Protein AF-0000000081736407 (afdb_homodimer)

pLDDT: mean 90.12, std 9.05, range [63.19, 98.62]

Nearest PDB structures (foldseek):
  2ae2-assembly1_A  TM=9.817E-01  e=1.528E-12  Datura stramonium
  4bms-assembly1_B  TM=9.335E-01  e=4.146E-09  Ralstonia sp. DSMZ 6428
  4bms-assembly2_E-2  TM=9.341E-01  e=5.373E-09  Ralstonia sp. DSMZ 6428
  4bms-assembly1_C  TM=9.350E-01  e=1.725E-08  Ralstonia sp. DSMZ 6428
  6i9v-assembly2_B  TM=8.554E-01  e=6.935E-07  Ilumatobacter coccineus YM16-304

Sequence (230 aa):
MFLSSIAGLKAFPVISSYAASKGAINQFTKNIALEWARDNMRANAVAPGPVMTTLLESYVDSCEGNETVDIAVSQAPVNRLGEPKEISALVAFLCLPAASFITGQVIAVDGGYTSMFLSSIAGLKAFPVISSYAASKGAINQFTKNIALEWARDNMRANAVAPGPVMTTLLESYVDSCEGNETVDIAVSQAPVNRLGEPKEISALVAFLCLPAASFITGQVIAVDGGYTS

Structure (mmCIF, N/CA/C/O backbone):
data_AF-0000000081736407-model_v1
#
loop_
_entity.id
_entity.type
_entity.pdbx_description
1 polymer 'Tropinone reductase 1-like isoform X4'
#
loop_
_atom_site.group_PDB
_atom_site.id
_atom_site.type_symbol
_atom_site.label_atom_id
_atom_site.label_alt_id
_atom_site.label_comp_id
_atom_site.label_asym_id
_atom_site.label_entity_id
_atom_site.label_seq_id
_atom_site.pdbx_PDB_ins_code
_atom_site.Cartn_x
_atom_site.Cartn_y
_atom_site.Cartn_z
_atom_site.occupancy
_atom_site.B_iso_or_equiv
_atom_site.auth_seq_id
_atom_site.auth_comp_id
_atom_site.auth_asym_id
_atom_site.auth_atom_id
_atom_site.pdbx_PDB_model_num
ATOM 1 N N . MET A 1 1 ? 11.586 3.463 -7.621 1 94.88 1 MET A N 1
ATOM 2 C CA . MET A 1 1 ? 10.641 2.369 -7.391 1 94.88 1 MET A CA 1
ATOM 3 C C . MET A 1 1 ? 11.375 1.034 -7.289 1 94.88 1 MET A C 1
ATOM 5 O O . MET A 1 1 ? 12.289 0.763 -8.07 1 94.88 1 MET A O 1
ATOM 9 N N . PHE A 1 2 ? 11.016 0.191 -6.367 1 96.69 2 PHE A N 1
ATOM 10 C CA . PHE A 1 2 ? 11.672 -1.093 -6.16 1 96.69 2 PHE A CA 1
ATOM 11 C C . PHE A 1 2 ? 10.68 -2.242 -6.305 1 96.69 2 PHE A C 1
ATOM 13 O O . PHE A 1 2 ? 9.5 -2.096 -5.98 1 96.69 2 PHE A O 1
ATOM 20 N N . LEU A 1 3 ? 11.195 -3.271 -6.855 1 96.62 3 LEU A N 1
ATOM 21 C CA . LEU A 1 3 ? 10.406 -4.496 -6.969 1 96.62 3 LEU A CA 1
ATOM 22 C C . LEU A 1 3 ? 10.844 -5.52 -5.93 1 96.62 3 LEU A C 1
ATOM 24 O O . LEU A 1 3 ? 11.945 -6.078 -6.023 1 96.62 3 LEU A O 1
ATOM 28 N N . SER A 1 4 ? 10.016 -5.762 -4.949 1 97.38 4 SER A N 1
ATOM 29 C CA . SER A 1 4 ? 10.219 -6.77 -3.914 1 97.38 4 SER A CA 1
ATOM 30 C C . SER A 1 4 ? 9.445 -8.047 -4.23 1 97.38 4 SER A C 1
ATOM 32 O O . SER A 1 4 ? 9.398 -8.484 -5.383 1 97.38 4 SER A O 1
ATOM 34 N N . SER A 1 5 ? 9.039 -8.75 -3.301 1 94.06 5 SER A N 1
ATOM 35 C CA . SER A 1 5 ? 8.25 -9.977 -3.338 1 94.06 5 SER A CA 1
ATOM 36 C C . SER A 1 5 ? 7.52 -10.203 -2.02 1 94.06 5 SER A C 1
ATOM 38 O O . SER A 1 5 ? 7.926 -9.68 -0.979 1 94.06 5 SER A O 1
ATOM 40 N N . ILE A 1 6 ? 6.445 -11.008 -2.094 1 94.31 6 ILE A N 1
ATOM 41 C CA . ILE A 1 6 ? 5.781 -11.391 -0.854 1 94.31 6 ILE A CA 1
ATOM 42 C C . ILE A 1 6 ? 6.723 -12.25 -0.013 1 94.31 6 ILE A C 1
ATOM 44 O O . ILE A 1 6 ? 6.52 -12.406 1.194 1 94.31 6 ILE A O 1
ATOM 48 N N . ALA A 1 7 ? 7.746 -12.82 -0.619 1 91 7 ALA A N 1
ATOM 49 C CA . ALA A 1 7 ? 8.758 -13.562 0.124 1 91 7 ALA A CA 1
ATOM 50 C C . ALA A 1 7 ? 9.477 -12.664 1.123 1 91 7 ALA A C 1
ATOM 52 O O . ALA A 1 7 ? 10.102 -13.148 2.068 1 91 7 ALA A O 1
ATOM 53 N N . GLY A 1 8 ? 9.453 -11.328 0.938 1 93.44 8 GLY A N 1
ATOM 54 C CA . GLY A 1 8 ? 10.047 -10.383 1.866 1 93.44 8 GLY A CA 1
ATOM 55 C C . GLY A 1 8 ? 9.109 -9.977 2.99 1 93.44 8 GLY A C 1
ATOM 56 O O . GLY A 1 8 ? 9.492 -9.219 3.881 1 93.44 8 GLY A O 1
ATOM 57 N N . LEU A 1 9 ? 7.871 -10.477 2.934 1 93.31 9 LEU A N 1
ATOM 58 C CA . LEU A 1 9 ? 6.852 -10.062 3.893 1 93.31 9 LEU A CA 1
ATOM 59 C C . LEU A 1 9 ? 6.5 -11.211 4.84 1 93.31 9 LEU A C 1
ATOM 61 O O . LEU A 1 9 ? 5.949 -10.977 5.918 1 93.31 9 LEU A O 1
ATOM 65 N N . LYS A 1 10 ? 6.738 -12.422 4.387 1 89.06 10 LYS A N 1
ATOM 66 C CA . LYS A 1 10 ? 6.426 -13.617 5.16 1 89.06 10 LYS A CA 1
ATOM 67 C C . LYS A 1 10 ? 7.434 -14.734 4.879 1 89.06 10 LYS A C 1
ATOM 69 O O . LYS A 1 10 ? 8.031 -14.773 3.799 1 89.06 10 LYS A O 1
ATOM 74 N N . ALA A 1 11 ? 7.586 -15.672 5.848 1 81.62 11 ALA A N 1
ATOM 75 C CA . ALA A 1 11 ? 8.516 -16.781 5.688 1 81.62 11 ALA A CA 1
ATOM 76 C C . ALA A 1 11 ? 7.938 -17.859 4.766 1 81.62 11 ALA A C 1
ATOM 78 O O . ALA A 1 11 ? 6.746 -18.156 4.836 1 81.62 11 ALA A O 1
ATOM 79 N N . PHE A 1 12 ? 8.703 -18.266 3.807 1 79.56 12 PHE A N 1
ATOM 80 C CA . PHE A 1 12 ? 8.406 -19.391 2.943 1 79.56 12 PHE A CA 1
ATOM 81 C C . PHE A 1 12 ? 9.5 -20.453 3.029 1 79.56 12 PHE A C 1
ATOM 83 O O . PHE A 1 12 ? 10.68 -20.109 3.189 1 79.56 12 PHE A O 1
ATOM 90 N N . PRO A 1 13 ? 9.117 -21.656 2.992 1 77.19 13 PRO A N 1
ATOM 91 C CA . PRO A 1 13 ? 10.148 -22.688 3.037 1 77.19 13 PRO A CA 1
ATOM 92 C C . PRO A 1 13 ? 11.031 -22.703 1.793 1 77.19 13 PRO A C 1
ATOM 94 O O . PRO A 1 13 ? 10.586 -22.312 0.71 1 77.19 13 PRO A O 1
ATOM 97 N N . VAL A 1 14 ? 12.281 -23.031 1.894 1 77 14 VAL A N 1
ATOM 98 C CA . VAL A 1 14 ? 13.219 -23.453 0.856 1 77 14 VAL A CA 1
ATOM 99 C C . VAL A 1 14 ? 13.75 -22.234 0.12 1 77 14 VAL A C 1
ATOM 101 O O . VAL A 1 14 ? 14.609 -22.344 -0.755 1 77 14 VAL A O 1
ATOM 104 N N . ILE A 1 15 ? 13.297 -21.047 0.498 1 82.19 15 ILE A N 1
ATOM 105 C CA . ILE A 1 15 ? 13.766 -19.906 -0.262 1 82.19 15 ILE A CA 1
ATOM 106 C C . ILE A 1 15 ? 14.344 -18.859 0.69 1 82.19 15 ILE A C 1
ATOM 108 O O . ILE A 1 15 ? 14.086 -17.656 0.539 1 82.19 15 ILE A O 1
ATOM 112 N N . SER A 1 16 ? 15.117 -19.203 1.609 1 85.69 16 SER A N 1
ATOM 113 C CA . SER A 1 16 ? 15.586 -18.328 2.68 1 85.69 16 SER A CA 1
ATOM 114 C C . SER A 1 16 ? 16.453 -17.203 2.135 1 85.69 16 SER A C 1
ATOM 116 O O . SER A 1 16 ? 16.312 -16.047 2.553 1 85.69 16 SER A O 1
ATOM 118 N N . SER A 1 17 ? 17.328 -17.547 1.202 1 88 17 SER A N 1
ATOM 119 C CA . SER A 1 17 ? 18.203 -16.5 0.668 1 88 17 SER A CA 1
ATOM 120 C C . SER A 1 17 ? 17.422 -15.484 -0.149 1 88 17 SER A C 1
ATOM 122 O O . SER A 1 17 ? 17.703 -14.289 -0.082 1 88 17 SER A O 1
ATOM 124 N N . TYR A 1 18 ? 16.531 -15.945 -0.947 1 88.62 18 TYR A N 1
ATOM 125 C CA . TYR A 1 18 ? 15.672 -15.07 -1.734 1 88.62 18 TYR A CA 1
ATOM 126 C C . TYR A 1 18 ? 14.805 -14.195 -0.83 1 88.62 18 TYR A C 1
ATOM 128 O O . TYR A 1 18 ? 14.742 -12.977 -1.013 1 88.62 18 TYR A O 1
ATOM 136 N N . ALA A 1 19 ? 14.234 -14.766 0.191 1 91.44 19 ALA A N 1
ATOM 137 C CA . ALA A 1 19 ? 13.391 -14.047 1.137 1 91.44 19 ALA A CA 1
ATOM 138 C C . ALA A 1 19 ? 14.188 -12.969 1.875 1 91.44 19 ALA A C 1
ATOM 140 O O . ALA A 1 19 ? 13.711 -11.852 2.053 1 91.44 19 ALA A O 1
ATOM 141 N N . ALA A 1 20 ? 15.383 -13.344 2.215 1 92.5 20 ALA A N 1
ATOM 142 C CA . ALA A 1 20 ? 16.25 -12.391 2.893 1 92.5 20 ALA A CA 1
ATOM 143 C C . ALA A 1 20 ? 16.562 -11.195 1.989 1 92.5 20 ALA A C 1
ATOM 145 O O . ALA A 1 20 ? 16.562 -10.047 2.441 1 92.5 20 ALA A O 1
ATOM 146 N N . SER A 1 21 ? 16.859 -11.5 0.739 1 94.31 21 SER A N 1
ATOM 147 C CA . SER A 1 21 ? 17.156 -10.445 -0.218 1 94.31 21 SER A CA 1
ATOM 148 C C . SER A 1 21 ? 15.977 -9.5 -0.396 1 94.31 21 SER A C 1
ATOM 150 O O . SER A 1 21 ? 16.141 -8.281 -0.411 1 94.31 21 SER A O 1
ATOM 152 N N . LYS A 1 22 ? 14.75 -10.047 -0.427 1 94.62 22 LYS A N 1
ATOM 153 C CA . LYS A 1 22 ? 13.57 -9.211 -0.615 1 94.62 22 LYS A CA 1
ATOM 154 C C . LYS A 1 22 ? 13.219 -8.461 0.664 1 94.62 22 LYS A C 1
ATOM 156 O O . LYS A 1 22 ? 12.727 -7.328 0.609 1 94.62 22 LYS A O 1
ATOM 161 N N . GLY A 1 23 ? 13.523 -9.07 1.751 1 95.5 23 GLY A N 1
ATOM 162 C CA . GLY A 1 23 ? 13.422 -8.336 2.998 1 95.5 23 GLY A CA 1
ATOM 163 C C . GLY A 1 23 ? 14.352 -7.137 3.064 1 95.5 23 GLY A C 1
ATOM 164 O O . GLY A 1 23 ? 13.961 -6.066 3.539 1 95.5 23 GLY A O 1
ATOM 165 N N . ALA A 1 24 ? 15.562 -7.359 2.588 1 96.12 24 ALA A N 1
ATOM 166 C CA . ALA A 1 24 ? 16.531 -6.27 2.533 1 96.12 24 ALA A CA 1
ATOM 167 C C . ALA A 1 24 ? 16.031 -5.137 1.645 1 96.12 24 ALA A C 1
ATOM 169 O O . ALA A 1 24 ? 16.203 -3.959 1.979 1 96.12 24 ALA A O 1
ATOM 170 N N . ILE A 1 25 ? 15.438 -5.441 0.54 1 97.12 25 ILE A N 1
ATOM 171 C CA . ILE A 1 25 ? 14.875 -4.449 -0.37 1 97.12 25 ILE A CA 1
ATOM 172 C C . ILE A 1 25 ? 13.789 -3.652 0.346 1 97.12 25 ILE A C 1
ATOM 174 O O . ILE A 1 25 ? 13.703 -2.432 0.195 1 97.12 25 ILE A O 1
ATOM 178 N N . ASN A 1 26 ? 12.898 -4.34 1.137 1 97.38 26 ASN A N 1
ATOM 179 C CA . ASN A 1 26 ? 11.836 -3.66 1.871 1 97.38 26 ASN A CA 1
ATOM 180 C C . ASN A 1 26 ? 12.398 -2.652 2.867 1 97.38 26 ASN A C 1
ATOM 182 O O . ASN A 1 26 ? 11.961 -1.502 2.91 1 97.38 26 ASN A O 1
ATOM 186 N N . GLN A 1 27 ? 13.414 -3.113 3.594 1 96.56 27 GLN A N 1
ATOM 187 C CA . GLN A 1 27 ? 14.023 -2.209 4.566 1 96.56 27 GLN A CA 1
ATOM 188 C C . GLN A 1 27 ? 14.758 -1.067 3.869 1 96.56 27 GLN A C 1
ATOM 190 O O . GLN A 1 27 ? 14.703 0.079 4.32 1 96.56 27 GLN A O 1
ATOM 195 N N . PHE A 1 28 ? 15.477 -1.362 2.811 1 96.81 28 PHE A N 1
ATOM 196 C CA . PHE A 1 28 ? 16.172 -0.355 2.021 1 96.81 28 PHE A CA 1
ATOM 197 C C . PHE A 1 28 ? 15.203 0.701 1.508 1 96.81 28 PHE A C 1
ATOM 199 O O . PHE A 1 28 ? 15.484 1.898 1.579 1 96.81 28 PHE A O 1
ATOM 206 N N . THR A 1 29 ? 14.031 0.279 1.021 1 96.94 29 THR A N 1
ATOM 207 C CA . THR A 1 29 ? 12.984 1.171 0.521 1 96.94 29 THR A CA 1
ATOM 208 C C . THR A 1 29 ? 12.578 2.178 1.593 1 96.94 29 THR A C 1
ATOM 210 O O . THR A 1 29 ? 12.531 3.383 1.333 1 96.94 29 THR A O 1
ATOM 213 N N . LYS A 1 30 ? 12.328 1.686 2.816 1 95.81 30 LYS A N 1
ATOM 214 C CA . LYS A 1 30 ? 11.93 2.555 3.918 1 95.81 30 LYS A CA 1
ATOM 215 C C . LYS A 1 30 ? 13.031 3.551 4.262 1 95.81 30 LYS A C 1
ATOM 217 O O . LYS A 1 30 ? 12.758 4.738 4.469 1 95.81 30 LYS A O 1
ATOM 222 N N . ASN A 1 31 ? 14.32 3.111 4.227 1 96 31 ASN A N 1
ATOM 223 C CA . ASN A 1 31 ? 15.453 3.963 4.574 1 96 31 ASN A CA 1
ATOM 224 C C . ASN A 1 31 ? 15.688 5.039 3.518 1 96 31 ASN A C 1
ATOM 226 O O . ASN A 1 31 ? 15.883 6.207 3.852 1 96 31 ASN A O 1
ATOM 230 N N . ILE A 1 32 ? 15.648 4.609 2.297 1 95 32 ILE A N 1
ATOM 231 C CA . ILE A 1 32 ? 15.992 5.551 1.237 1 95 32 ILE A CA 1
ATOM 232 C C . ILE A 1 32 ? 14.875 6.59 1.099 1 95 32 ILE A C 1
ATOM 234 O O . ILE A 1 32 ? 15.141 7.75 0.774 1 95 32 ILE A O 1
ATOM 238 N N . ALA A 1 33 ? 13.617 6.191 1.331 1 94.5 33 ALA A N 1
ATOM 239 C CA . ALA A 1 33 ? 12.523 7.156 1.348 1 94.5 33 ALA A CA 1
ATOM 240 C C . ALA A 1 33 ? 12.805 8.289 2.326 1 94.5 33 ALA A C 1
ATOM 242 O O . ALA A 1 33 ? 12.508 9.453 2.041 1 94.5 33 ALA A O 1
ATOM 243 N N . LEU A 1 34 ? 13.367 7.961 3.436 1 92.19 34 LEU A N 1
ATOM 244 C CA . LEU A 1 34 ? 13.719 8.953 4.445 1 92.19 34 LEU A CA 1
ATOM 245 C C . LEU A 1 34 ? 14.906 9.797 3.988 1 92.19 34 LEU A C 1
ATOM 247 O O . LEU A 1 34 ? 14.875 11.023 4.102 1 92.19 34 LEU A O 1
ATOM 251 N N . GLU A 1 35 ? 15.859 9.18 3.41 1 90.94 35 GLU A N 1
ATOM 252 C CA . GLU A 1 35 ? 17.094 9.844 3.01 1 90.94 35 GLU A CA 1
ATOM 253 C C . GLU A 1 35 ? 16.859 10.789 1.833 1 90.94 35 GLU A C 1
ATOM 255 O O . GLU A 1 35 ? 17.469 11.852 1.744 1 90.94 35 GLU A O 1
ATOM 260 N N . TRP A 1 36 ? 15.977 10.461 1.006 1 89.88 36 TRP A N 1
ATOM 261 C CA . TRP A 1 36 ? 15.773 11.203 -0.234 1 89.88 36 TRP A CA 1
ATOM 262 C C . TRP A 1 36 ? 14.68 12.25 -0.067 1 89.88 36 TRP A C 1
ATOM 264 O O . TRP A 1 36 ? 14.391 13.016 -0.995 1 89.88 36 TRP A O 1
ATOM 274 N N . ALA A 1 37 ? 14.047 12.266 1.003 1 83.38 37 ALA A N 1
ATOM 275 C CA . ALA A 1 37 ? 12.93 13.172 1.24 1 83.38 37 ALA A CA 1
ATOM 276 C C . ALA A 1 37 ? 13.336 14.625 1.004 1 83.38 37 ALA A C 1
ATOM 278 O O . ALA A 1 37 ? 12.562 15.414 0.459 1 83.38 37 ALA A O 1
ATOM 279 N N . ARG A 1 38 ? 14.523 15.086 1.386 1 82.44 38 ARG A N 1
ATOM 280 C CA . ARG A 1 38 ? 15.008 16.453 1.242 1 82.44 38 ARG A CA 1
ATOM 281 C C . ARG A 1 38 ? 15.109 16.859 -0.228 1 82.44 38 ARG A C 1
ATOM 283 O O . ARG A 1 38 ? 15.031 18.031 -0.565 1 82.44 38 ARG A O 1
ATOM 290 N N . ASP A 1 39 ? 15.242 15.805 -1.102 1 88.62 39 ASP A N 1
ATOM 291 C CA . ASP A 1 39 ? 15.344 16.047 -2.535 1 88.62 39 ASP A CA 1
ATOM 292 C C . ASP A 1 39 ? 13.992 15.906 -3.221 1 88.62 39 ASP A C 1
ATOM 294 O O . ASP A 1 39 ? 13.906 15.867 -4.449 1 88.62 39 ASP A O 1
ATOM 298 N N . ASN A 1 40 ? 12.953 15.656 -2.477 1 87.62 40 ASN A N 1
ATOM 299 C CA . ASN A 1 40 ? 11.586 15.5 -2.969 1 87.62 40 ASN A CA 1
ATOM 300 C C . ASN A 1 40 ? 11.445 14.266 -3.852 1 87.62 40 ASN A C 1
ATOM 302 O O . ASN A 1 40 ? 10.766 14.297 -4.875 1 87.62 40 ASN A O 1
ATOM 306 N N . MET A 1 41 ? 12.273 13.297 -3.529 1 91.75 41 MET A N 1
ATOM 307 C CA . MET A 1 41 ? 12.172 12.008 -4.219 1 91.75 41 MET A CA 1
ATOM 308 C C . MET A 1 41 ? 11.461 10.977 -3.354 1 91.75 41 MET A C 1
ATOM 310 O O . MET A 1 41 ? 11.641 10.953 -2.135 1 91.75 41 MET A O 1
ATOM 314 N N . ARG A 1 42 ? 10.703 10.234 -3.971 1 94.06 42 ARG A N 1
ATOM 315 C CA . ARG A 1 42 ? 9.945 9.195 -3.283 1 94.06 42 ARG A CA 1
ATOM 316 C C . ARG A 1 42 ? 10.531 7.816 -3.561 1 94.06 42 ARG A C 1
ATOM 318 O O . ARG A 1 42 ? 11.188 7.609 -4.586 1 94.06 42 ARG A O 1
ATOM 325 N N . ALA A 1 43 ? 10.406 6.887 -2.604 1 96.88 43 ALA A N 1
ATOM 326 C CA . ALA A 1 43 ? 10.789 5.484 -2.77 1 96.88 43 ALA A CA 1
ATOM 327 C C . ALA A 1 43 ? 9.711 4.555 -2.229 1 96.88 43 ALA A C 1
ATOM 329 O O . ALA A 1 43 ? 9.297 4.676 -1.072 1 96.88 43 ALA A O 1
ATOM 330 N N . ASN A 1 44 ? 9.203 3.668 -3.041 1 98.25 44 ASN A N 1
ATOM 331 C CA . ASN A 1 44 ? 8.242 2.629 -2.676 1 98.25 44 ASN A CA 1
ATOM 332 C C . ASN A 1 44 ? 8.625 1.28 -3.283 1 98.25 44 ASN A C 1
ATOM 334 O O . ASN A 1 44 ? 9.383 1.223 -4.254 1 98.25 44 ASN A O 1
ATOM 338 N N . ALA A 1 45 ? 8.117 0.276 -2.635 1 98.56 45 ALA A N 1
ATOM 339 C CA . ALA A 1 45 ? 8.32 -1.065 -3.178 1 98.56 45 ALA A CA 1
ATOM 340 C C . ALA A 1 45 ? 6.984 -1.752 -3.449 1 98.56 45 ALA A C 1
ATOM 342 O O . ALA A 1 45 ? 6.035 -1.605 -2.676 1 98.56 45 ALA A O 1
ATOM 343 N N . VAL A 1 46 ? 6.906 -2.447 -4.566 1 98.62 46 VAL A N 1
ATOM 344 C CA . VAL A 1 46 ? 5.809 -3.352 -4.887 1 98.62 46 VAL A CA 1
ATOM 345 C C . VAL A 1 46 ? 6.23 -4.797 -4.633 1 98.62 46 VAL A C 1
ATOM 347 O O . VAL A 1 46 ? 7.32 -5.211 -5.039 1 98.62 46 VAL A O 1
ATOM 350 N N . ALA A 1 47 ? 5.41 -5.523 -3.871 1 98.12 47 ALA A N 1
ATOM 351 C CA . ALA A 1 47 ? 5.703 -6.91 -3.521 1 98.12 47 ALA A CA 1
ATOM 352 C C . ALA A 1 47 ? 4.707 -7.863 -4.18 1 98.12 47 ALA A C 1
ATOM 354 O O . ALA A 1 47 ? 3.654 -8.156 -3.609 1 98.12 47 ALA A O 1
ATOM 355 N N . PRO A 1 48 ? 5.086 -8.461 -5.355 1 96.69 48 PRO A N 1
ATOM 356 C CA . PRO A 1 48 ? 4.168 -9.367 -6.059 1 96.69 48 PRO A CA 1
ATOM 357 C C . PRO A 1 48 ? 4.059 -10.734 -5.391 1 96.69 48 PRO A C 1
ATOM 359 O O . PRO A 1 48 ? 5.023 -11.211 -4.789 1 96.69 48 PRO A O 1
ATOM 362 N N . GLY A 1 49 ? 2.854 -11.281 -5.449 1 94.44 49 GLY A N 1
ATOM 363 C CA . GLY A 1 49 ? 2.668 -12.703 -5.215 1 94.44 49 GLY A CA 1
ATOM 364 C C . GLY A 1 49 ? 2.934 -13.547 -6.445 1 94.44 49 GLY A C 1
ATOM 365 O O . GLY A 1 49 ? 3.828 -13.242 -7.238 1 94.44 49 GLY A O 1
ATOM 366 N N . PRO A 1 50 ? 2.26 -14.688 -6.52 1 91.06 50 PRO A N 1
ATOM 367 C CA . PRO A 1 50 ? 2.445 -15.516 -7.711 1 91.06 50 PRO A CA 1
ATOM 368 C C . PRO A 1 50 ? 1.838 -14.891 -8.969 1 91.06 50 PRO A C 1
ATOM 370 O O . PRO A 1 50 ? 0.623 -14.688 -9.031 1 91.06 50 PRO A O 1
ATOM 373 N N . VAL A 1 51 ? 2.654 -14.57 -9.906 1 92.38 51 VAL A N 1
ATOM 374 C CA . VAL A 1 51 ? 2.246 -13.914 -11.148 1 92.38 51 VAL A CA 1
ATOM 375 C C . VAL A 1 51 ? 2.65 -14.773 -12.344 1 92.38 51 VAL A C 1
ATOM 377 O O . VAL A 1 51 ? 3.736 -15.359 -12.359 1 92.38 51 VAL A O 1
ATOM 380 N N . MET A 1 52 ? 1.735 -14.844 -13.289 1 87.56 52 MET A N 1
ATOM 381 C CA . MET A 1 52 ? 2.01 -15.594 -14.508 1 87.56 52 MET A CA 1
ATOM 382 C C . MET A 1 52 ? 3.125 -14.945 -15.312 1 87.56 52 MET A C 1
ATOM 384 O O . MET A 1 52 ? 2.943 -13.859 -15.867 1 87.56 52 MET A O 1
ATOM 388 N N . THR A 1 53 ? 4.266 -15.383 -15.188 1 82.38 53 THR A N 1
ATOM 389 C CA . THR A 1 53 ? 5.41 -14.953 -15.977 1 82.38 53 THR A CA 1
ATOM 390 C C . THR A 1 53 ? 6.047 -16.141 -16.703 1 82.38 53 THR A C 1
ATOM 392 O O . THR A 1 53 ? 5.715 -17.297 -16.422 1 82.38 53 THR A O 1
ATOM 395 N N . THR A 1 54 ? 6.812 -15.82 -17.688 1 74.88 54 THR A N 1
ATOM 396 C CA . THR A 1 54 ? 7.555 -16.859 -18.391 1 74.88 54 THR A CA 1
ATOM 397 C C . THR A 1 54 ? 8.383 -17.688 -17.422 1 74.88 54 THR A C 1
ATOM 399 O O . THR A 1 54 ? 8.5 -18.906 -17.578 1 74.88 54 THR A O 1
ATOM 402 N N . LEU A 1 55 ? 8.922 -16.984 -16.391 1 69.19 55 LEU A N 1
ATOM 403 C CA . LEU A 1 55 ? 9.711 -17.688 -15.383 1 69.19 55 LEU A CA 1
ATOM 404 C C . LEU A 1 55 ? 8.859 -18.688 -14.617 1 69.19 55 LEU A C 1
ATOM 406 O O . LEU A 1 55 ? 9.289 -19.828 -14.391 1 69.19 55 LEU A O 1
ATOM 410 N N . LEU A 1 56 ? 7.676 -18.25 -14.195 1 74.38 56 LEU A N 1
ATOM 411 C CA . LEU A 1 56 ? 6.797 -19.141 -13.453 1 74.38 56 LEU A CA 1
ATOM 412 C C . LEU A 1 56 ? 6.328 -20.297 -14.344 1 74.38 56 LEU A C 1
ATOM 414 O O . LEU A 1 56 ? 6.195 -21.438 -13.875 1 74.38 56 LEU A O 1
ATOM 418 N N . GLU A 1 57 ? 6.137 -19.953 -15.633 1 73.75 57 GLU A N 1
ATOM 419 C CA . GLU A 1 57 ? 5.75 -20.984 -16.578 1 73.75 57 GLU A CA 1
ATOM 420 C C . GLU A 1 57 ? 6.805 -22.094 -16.656 1 73.75 57 GLU A C 1
ATOM 422 O O . GLU A 1 57 ? 6.473 -23.281 -16.672 1 73.75 57 GLU A O 1
ATOM 427 N N . SER A 1 58 ? 8.008 -21.688 -16.672 1 71.62 58 SER A N 1
ATOM 428 C CA . SER A 1 58 ? 9.102 -22.656 -16.75 1 71.62 58 SER A CA 1
ATOM 429 C C . SER A 1 58 ? 9.219 -23.469 -15.469 1 71.62 58 SER A C 1
ATOM 431 O O . SER A 1 58 ? 9.508 -24.656 -15.508 1 71.62 58 SER A O 1
ATOM 433 N N . TYR A 1 59 ? 9 -22.75 -14.367 1 70.25 59 TYR A N 1
ATOM 434 C CA . TYR A 1 59 ? 9.039 -23.422 -13.07 1 70.25 59 TYR A CA 1
ATOM 435 C C . TYR A 1 59 ? 7.891 -24.406 -12.922 1 70.25 59 TYR A C 1
ATOM 437 O O . TYR A 1 59 ? 8.078 -25.516 -12.43 1 70.25 59 TYR A O 1
ATOM 445 N N . VAL A 1 60 ? 6.734 -24.047 -13.414 1 70 60 VAL A N 1
ATOM 446 C CA . VAL A 1 60 ? 5.523 -24.859 -13.312 1 70 60 VAL A CA 1
ATOM 447 C C . VAL A 1 60 ? 5.676 -26.125 -14.156 1 70 60 VAL A C 1
ATOM 449 O O . VAL A 1 60 ? 5.125 -27.172 -13.805 1 70 60 VAL A O 1
ATOM 452 N N . ASP A 1 61 ? 6.43 -26.031 -15.188 1 72.75 61 ASP A N 1
ATOM 453 C CA . ASP A 1 61 ? 6.602 -27.172 -16.078 1 72.75 61 ASP A CA 1
ATOM 454 C C . ASP A 1 61 ? 7.359 -28.297 -15.375 1 72.75 61 ASP A C 1
ATOM 456 O O . ASP A 1 61 ? 7.316 -29.453 -15.82 1 72.75 61 ASP A O 1
ATOM 460 N N . SER A 1 62 ? 7.977 -27.906 -14.273 1 68.56 62 SER A N 1
ATOM 461 C CA . SER A 1 62 ? 8.562 -28.984 -13.477 1 68.56 62 SER A CA 1
ATOM 462 C C . SER A 1 62 ? 7.562 -29.531 -12.461 1 68.56 62 SER A C 1
ATOM 464 O O . SER A 1 62 ? 6.719 -28.781 -11.953 1 68.56 62 SER A O 1
ATOM 466 N N . CYS A 1 63 ? 7.363 -30.859 -12.234 1 63.59 63 CYS A N 1
ATOM 467 C CA . CYS A 1 63 ? 6.387 -31.516 -11.375 1 63.59 63 CYS A CA 1
ATOM 468 C C . CYS A 1 63 ? 6.289 -30.812 -10.031 1 63.59 63 CYS A C 1
ATOM 470 O O . CYS A 1 63 ? 5.188 -30.531 -9.547 1 63.59 63 CYS A O 1
ATOM 472 N N . GLU A 1 64 ? 7.379 -30.5 -9.344 1 69.5 64 GLU A N 1
ATOM 473 C CA . GLU A 1 64 ? 7.406 -29.891 -8.023 1 69.5 64 GLU A CA 1
ATOM 474 C C . GLU A 1 64 ? 6.973 -28.422 -8.086 1 69.5 64 GLU A C 1
ATOM 476 O O . GLU A 1 64 ? 6.387 -27.906 -7.133 1 69.5 64 GLU A O 1
ATOM 481 N N . GLY A 1 65 ? 7.188 -27.891 -9.25 1 66.25 65 GLY A N 1
ATOM 482 C CA . GLY A 1 65 ? 6.855 -26.484 -9.453 1 66.25 65 GLY A CA 1
ATOM 483 C C . GLY A 1 65 ? 5.359 -26.234 -9.539 1 66.25 65 GLY A C 1
ATOM 484 O O . GLY A 1 65 ? 4.848 -25.281 -8.945 1 66.25 65 GLY A O 1
ATOM 485 N N . ASN A 1 66 ? 4.676 -27.156 -10.211 1 72.62 66 ASN A N 1
ATOM 486 C CA . ASN A 1 66 ? 3.234 -27.016 -10.406 1 72.62 66 ASN A CA 1
ATOM 487 C C . ASN A 1 66 ? 2.477 -27.109 -9.086 1 72.62 66 ASN A C 1
ATOM 489 O O . ASN A 1 66 ? 1.583 -26.312 -8.82 1 72.62 66 ASN A O 1
ATOM 493 N N . GLU A 1 67 ? 2.973 -28.031 -8.281 1 77.5 67 GLU A N 1
ATOM 494 C CA . GLU A 1 67 ? 2.289 -28.234 -7.008 1 77.5 67 GLU A CA 1
ATOM 495 C C . GLU A 1 67 ? 2.455 -27.031 -6.09 1 77.5 67 GLU A C 1
ATOM 497 O O . GLU A 1 67 ? 1.507 -26.609 -5.418 1 77.5 67 GLU A O 1
ATOM 502 N N . THR A 1 68 ? 3.664 -26.5 -6.062 1 75.69 68 THR A N 1
ATOM 503 C CA . THR A 1 68 ? 3.969 -25.359 -5.207 1 75.69 68 THR A CA 1
ATOM 504 C C . THR A 1 68 ? 3.154 -24.141 -5.629 1 75.69 68 THR A C 1
ATOM 506 O O . THR A 1 68 ? 2.625 -23.406 -4.777 1 75.69 68 THR A O 1
ATOM 509 N N . VAL A 1 69 ? 3.031 -24.031 -6.922 1 79.12 69 VAL A N 1
ATOM 510 C CA . VAL A 1 69 ? 2.285 -22.891 -7.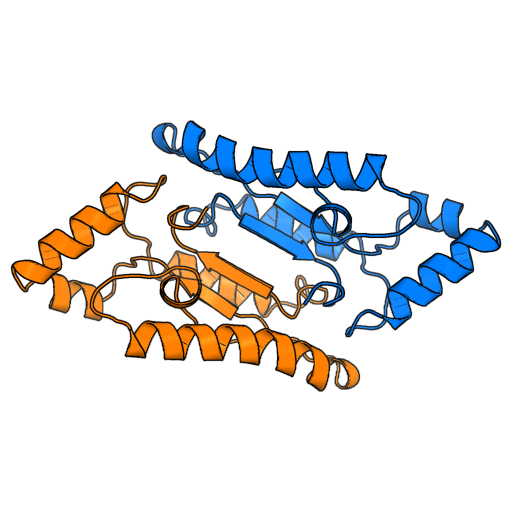449 1 79.12 69 VAL A CA 1
ATOM 511 C C . VAL A 1 69 ? 0.797 -23.062 -7.16 1 79.12 69 VAL A C 1
ATOM 513 O O . VAL A 1 69 ? 0.119 -22.109 -6.762 1 79.12 69 VAL A O 1
ATOM 516 N N . ASP A 1 70 ? 0.314 -24.25 -7.336 1 83.5 70 ASP A N 1
ATOM 517 C CA . ASP A 1 70 ? -1.092 -24.547 -7.074 1 83.5 70 ASP A CA 1
ATOM 518 C C . ASP A 1 70 ? -1.442 -24.297 -5.609 1 83.5 70 ASP A C 1
ATOM 520 O O . ASP A 1 70 ? -2.51 -23.766 -5.305 1 83.5 70 ASP A O 1
ATOM 524 N N . ILE A 1 71 ? -0.518 -24.641 -4.777 1 82.31 71 ILE A N 1
ATOM 525 C CA . ILE A 1 71 ? -0.74 -24.453 -3.348 1 82.31 71 ILE A CA 1
ATOM 526 C C . ILE A 1 71 ? -0.767 -22.953 -3.025 1 82.31 71 ILE A C 1
ATOM 528 O O . ILE A 1 71 ? -1.646 -22.484 -2.301 1 82.31 71 ILE A O 1
ATOM 532 N N . ALA A 1 72 ? 0.165 -22.25 -3.609 1 81.88 72 ALA A N 1
ATOM 533 C CA . ALA A 1 72 ? 0.221 -20.812 -3.365 1 81.88 72 ALA A CA 1
ATOM 534 C C . ALA A 1 72 ? -1.049 -20.125 -3.855 1 81.88 72 ALA A C 1
ATOM 536 O O . ALA A 1 72 ? -1.592 -19.25 -3.174 1 81.88 72 ALA A O 1
ATOM 537 N N . VAL A 1 73 ? -1.486 -20.547 -5.008 1 87.5 73 VAL A N 1
ATOM 538 C CA . VAL A 1 73 ? -2.684 -19.969 -5.605 1 87.5 73 VAL A CA 1
ATOM 539 C C . VAL A 1 73 ? -3.896 -20.266 -4.727 1 87.5 73 VAL A C 1
ATOM 541 O O . VAL A 1 73 ? -4.707 -19.375 -4.453 1 87.5 73 VAL A O 1
ATOM 544 N N . SER A 1 74 ? -3.934 -21.438 -4.238 1 88.12 74 SER A N 1
ATOM 545 C CA . SER A 1 74 ? -5.098 -21.859 -3.461 1 88.12 74 SER A CA 1
ATOM 546 C C . SER A 1 74 ? -5.141 -21.172 -2.107 1 88.12 74 SER A C 1
ATOM 548 O O . SER A 1 74 ? -6.203 -21.062 -1.488 1 88.12 74 SER A O 1
ATOM 550 N N . GLN A 1 75 ? -4.02 -20.656 -1.689 1 87.81 75 GLN A N 1
ATOM 551 C CA . GLN A 1 75 ? -3.936 -20.016 -0.385 1 87.81 75 GLN A CA 1
ATOM 552 C C . GLN A 1 75 ? -4.266 -18.531 -0.488 1 87.81 75 GLN A C 1
ATOM 554 O O . GLN A 1 75 ? -4.512 -17.875 0.526 1 87.81 75 GLN A O 1
ATOM 559 N N . ALA A 1 76 ? -4.281 -18.047 -1.663 1 91.19 76 ALA A N 1
ATOM 560 C CA . ALA A 1 76 ? -4.613 -16.641 -1.842 1 91.19 76 ALA A CA 1
ATOM 561 C C . ALA A 1 76 ? -6.121 -16.438 -1.978 1 91.19 76 ALA A C 1
ATOM 563 O O . ALA A 1 76 ? -6.77 -17.125 -2.779 1 91.19 76 ALA A O 1
ATOM 564 N N . PRO A 1 77 ? -6.68 -15.484 -1.277 1 91.88 77 PRO A N 1
ATOM 565 C CA . PRO A 1 77 ? -8.117 -15.211 -1.329 1 91.88 77 PRO A CA 1
ATOM 566 C C . PRO A 1 77 ? -8.641 -15.07 -2.758 1 91.88 77 PRO A C 1
ATOM 568 O O . PRO A 1 77 ? -9.719 -15.586 -3.074 1 91.88 77 PRO A O 1
ATOM 571 N N . VAL A 1 78 ? -7.914 -14.469 -3.67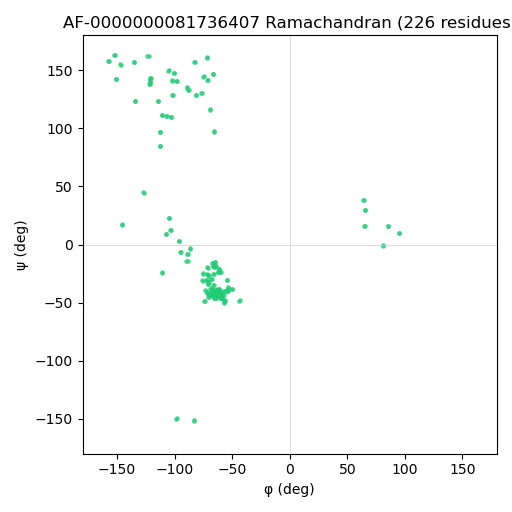8 1 93.25 78 VAL A N 1
ATOM 572 C CA . VAL A 1 78 ? -8.391 -14.234 -5.035 1 93.25 78 VAL A CA 1
ATOM 573 C C . VAL A 1 78 ? -8.359 -15.539 -5.832 1 93.25 78 VAL A C 1
ATOM 575 O O . VAL A 1 78 ? -9.055 -15.672 -6.84 1 93.25 78 VAL A O 1
ATOM 578 N N . ASN A 1 79 ? -7.496 -16.516 -5.473 1 93.25 79 ASN A N 1
ATOM 579 C CA . ASN A 1 79 ? -7.48 -17.891 -5.957 1 93.25 79 ASN A CA 1
ATOM 580 C C . ASN A 1 79 ? -7.168 -17.953 -7.449 1 93.25 79 ASN A C 1
ATOM 582 O O . ASN A 1 79 ? -7.84 -18.672 -8.195 1 93.25 79 ASN A O 1
ATOM 586 N N . ARG A 1 80 ? -6.301 -17.125 -7.879 1 91.94 80 ARG A N 1
ATOM 587 C CA . ARG A 1 80 ? -5.754 -17.141 -9.234 1 91.94 80 ARG A CA 1
ATOM 588 C C . ARG A 1 80 ? -4.344 -16.562 -9.266 1 91.94 80 ARG A C 1
ATOM 590 O O . ARG A 1 80 ? -3.918 -15.906 -8.312 1 91.94 80 ARG A O 1
ATOM 597 N N . LEU A 1 81 ? -3.674 -16.891 -10.398 1 93 81 LEU A N 1
ATOM 598 C CA . LEU A 1 81 ? -2.424 -16.188 -10.664 1 93 81 LEU A CA 1
ATOM 599 C C . LEU A 1 81 ? -2.689 -14.742 -11.055 1 93 81 LEU A C 1
ATOM 601 O O . LEU A 1 81 ? -3.703 -14.438 -11.688 1 93 81 LEU A O 1
ATOM 605 N N . GLY A 1 82 ? -1.797 -13.852 -10.555 1 94.75 82 GLY A N 1
ATOM 606 C CA . GLY A 1 82 ? -1.849 -12.484 -11.055 1 94.75 82 GLY A CA 1
ATOM 607 C C . GLY A 1 82 ? -1.347 -12.352 -12.477 1 94.75 82 GLY A C 1
ATOM 608 O O . GLY A 1 82 ? -0.706 -13.258 -13.008 1 94.75 82 GLY A O 1
ATOM 609 N N . GLU A 1 83 ? -1.713 -11.258 -13.117 1 95.44 83 GLU A N 1
ATOM 610 C CA . GLU A 1 83 ? -1.19 -10.898 -14.43 1 95.44 83 GLU A CA 1
ATOM 611 C C . GLU A 1 83 ? -0.104 -9.836 -14.32 1 95.44 83 GLU A C 1
ATOM 613 O O . GLU A 1 83 ? -0.179 -8.953 -13.461 1 95.44 83 GLU A O 1
ATOM 618 N N . PRO A 1 84 ? 0.895 -9.852 -15.219 1 95.94 84 PRO A N 1
ATOM 619 C CA . PRO A 1 84 ? 1.949 -8.836 -15.18 1 95.94 84 PRO A CA 1
ATOM 620 C C . PRO A 1 84 ? 1.398 -7.414 -15.211 1 95.94 84 PRO A C 1
ATOM 622 O O . PRO A 1 84 ? 1.938 -6.523 -14.547 1 95.94 84 PRO A O 1
ATOM 625 N N . LYS A 1 85 ? 0.314 -7.176 -15.82 1 96.94 85 LYS A N 1
ATOM 626 C CA . LYS A 1 85 ? -0.268 -5.844 -15.938 1 96.94 85 LYS A CA 1
ATOM 627 C C . LYS A 1 85 ? -0.818 -5.359 -14.602 1 96.94 85 LYS A C 1
ATOM 629 O O . LYS A 1 85 ? -0.921 -4.156 -14.359 1 96.94 85 LYS A O 1
ATOM 634 N N . GLU A 1 86 ? -1.182 -6.258 -13.766 1 97.31 86 GLU A N 1
ATOM 635 C CA . GLU A 1 86 ? -1.679 -5.879 -12.445 1 97.31 86 GLU A CA 1
ATOM 636 C C . GLU A 1 86 ? -0.547 -5.375 -11.555 1 97.31 86 GLU A C 1
ATOM 638 O O . GLU A 1 86 ? -0.766 -4.531 -10.68 1 97.31 86 GLU A O 1
ATOM 643 N N . ILE A 1 87 ? 0.629 -5.91 -11.789 1 97.69 87 ILE A N 1
ATOM 644 C CA . ILE A 1 87 ? 1.81 -5.414 -11.094 1 97.69 87 ILE A CA 1
ATOM 645 C C . ILE A 1 87 ? 2.211 -4.055 -11.656 1 97.69 87 ILE A C 1
ATOM 647 O O . ILE A 1 87 ? 2.377 -3.086 -10.914 1 97.69 87 ILE A O 1
ATOM 651 N N . SER A 1 88 ? 2.271 -4.027 -13.023 1 97.81 88 SER A N 1
ATOM 652 C CA . SER A 1 88 ? 2.764 -2.82 -13.672 1 97.81 88 SER A CA 1
ATOM 653 C C . SER A 1 88 ? 1.814 -1.647 -13.453 1 97.81 88 SER A C 1
ATOM 655 O O . SER A 1 88 ? 2.244 -0.492 -13.414 1 97.81 88 SER A O 1
ATOM 657 N N . ALA A 1 89 ? 0.568 -1.887 -13.227 1 98.5 89 ALA A N 1
ATOM 658 C CA . ALA A 1 89 ? -0.407 -0.824 -12.992 1 98.5 89 ALA A CA 1
ATOM 659 C C . ALA A 1 89 ? -0.11 -0.078 -11.695 1 98.5 89 ALA A C 1
ATOM 661 O O . ALA A 1 89 ? -0.151 1.154 -11.656 1 98.5 89 ALA A O 1
ATOM 662 N N . LEU A 1 90 ? 0.167 -0.795 -10.633 1 98.56 90 LEU A N 1
ATOM 663 C CA . LEU A 1 90 ? 0.509 -0.122 -9.383 1 98.56 90 LEU A CA 1
ATOM 664 C C . LEU A 1 90 ? 1.832 0.626 -9.516 1 98.56 90 LEU A C 1
ATOM 666 O O . LEU A 1 90 ? 1.965 1.75 -9.023 1 98.56 90 LEU A O 1
ATOM 670 N N . VAL A 1 91 ? 2.803 0.005 -10.188 1 98.44 91 VAL A N 1
ATOM 671 C CA . VAL A 1 91 ? 4.086 0.664 -10.406 1 98.44 91 VAL A CA 1
ATOM 672 C C . VAL A 1 91 ? 3.867 1.991 -11.133 1 98.44 91 VAL A C 1
ATOM 674 O O . VAL A 1 91 ? 4.387 3.027 -10.711 1 98.44 91 VAL A O 1
ATOM 677 N N . ALA A 1 92 ? 3.123 1.964 -12.203 1 98.38 92 ALA A N 1
ATOM 678 C CA . ALA A 1 92 ? 2.844 3.166 -12.984 1 98.38 92 ALA A CA 1
ATOM 679 C C . ALA A 1 92 ? 2.156 4.227 -12.133 1 98.38 92 ALA A C 1
ATOM 681 O O . ALA A 1 92 ? 2.531 5.402 -12.164 1 98.38 92 ALA A O 1
ATOM 682 N N . PHE A 1 93 ? 1.193 3.842 -11.383 1 98.44 93 PHE A N 1
ATOM 683 C CA . PHE A 1 93 ? 0.472 4.777 -10.523 1 98.44 93 PHE A CA 1
ATOM 684 C C . PHE A 1 93 ? 1.422 5.461 -9.555 1 98.44 93 PHE A C 1
ATOM 686 O O . PHE A 1 93 ? 1.382 6.684 -9.391 1 98.44 93 PHE A O 1
ATOM 693 N N . LEU A 1 94 ? 2.283 4.656 -8.914 1 97.88 94 LEU A N 1
ATOM 694 C CA . LEU A 1 94 ? 3.182 5.172 -7.887 1 97.88 94 LEU A CA 1
ATOM 695 C C . LEU A 1 94 ? 4.203 6.129 -8.492 1 97.88 94 LEU A C 1
ATOM 697 O O . LEU A 1 94 ? 4.816 6.922 -7.773 1 97.88 94 LEU A O 1
ATOM 701 N N . CYS A 1 95 ? 4.395 6.078 -9.812 1 96.75 95 CYS A N 1
ATOM 702 C CA . CYS A 1 95 ? 5.348 6.953 -10.484 1 96.75 95 CYS A CA 1
ATOM 703 C C . CYS A 1 95 ? 4.688 8.258 -10.906 1 96.75 95 CYS A C 1
ATOM 705 O O . CYS A 1 95 ? 5.367 9.195 -11.328 1 96.75 95 CYS A O 1
ATOM 707 N N . LEU A 1 96 ? 3.396 8.43 -10.797 1 96.44 96 LEU A N 1
ATOM 708 C CA . LEU A 1 96 ? 2.658 9.625 -11.188 1 96.44 96 LEU A CA 1
ATOM 709 C C . LEU A 1 96 ? 2.715 10.68 -10.086 1 96.44 96 LEU A C 1
ATOM 711 O O . LEU A 1 96 ? 2.836 10.344 -8.906 1 96.44 96 LEU A O 1
ATOM 715 N N . PRO A 1 97 ? 2.506 11.969 -10.445 1 96.06 97 PRO A N 1
ATOM 716 C CA . PRO A 1 97 ? 2.412 13.031 -9.445 1 96.06 97 PRO A CA 1
ATOM 717 C C . PRO A 1 97 ? 1.258 12.82 -8.469 1 96.06 97 PRO A C 1
ATOM 719 O O . PRO A 1 97 ? 1.326 13.266 -7.32 1 96.06 97 PRO A O 1
ATOM 722 N N . ALA A 1 98 ? 0.282 12.062 -8.93 1 96 98 ALA A N 1
ATOM 723 C CA . ALA A 1 98 ? -0.892 11.797 -8.102 1 96 98 ALA A CA 1
ATOM 724 C C . ALA A 1 98 ? -0.513 11.016 -6.848 1 96 98 ALA A C 1
ATOM 726 O O . ALA A 1 98 ? -1.241 11.039 -5.852 1 96 98 ALA A O 1
ATOM 727 N N . ALA A 1 99 ? 0.647 10.359 -6.816 1 97.44 99 ALA A N 1
ATOM 728 C CA . ALA A 1 99 ? 1.105 9.555 -5.688 1 97.44 99 ALA A CA 1
ATOM 729 C C . ALA A 1 99 ? 2.201 10.273 -4.906 1 97.44 99 ALA A C 1
ATOM 731 O O . ALA A 1 99 ? 3.006 9.633 -4.223 1 97.44 99 ALA A O 1
ATOM 732 N N . SER A 1 100 ? 2.301 11.625 -4.977 1 95.88 100 SER A N 1
ATOM 733 C CA . SER A 1 100 ? 3.406 12.422 -4.453 1 95.88 100 SER A CA 1
ATOM 734 C C . SER A 1 100 ? 3.482 12.32 -2.932 1 95.88 100 SER A C 1
ATOM 736 O O . SER A 1 100 ? 4.52 12.625 -2.336 1 95.88 100 SER A O 1
ATOM 738 N N . PHE A 1 101 ? 2.42 11.828 -2.287 1 96.62 101 PHE A N 1
ATOM 739 C CA . PHE A 1 101 ? 2.393 11.789 -0.83 1 96.62 101 PHE A CA 1
ATOM 740 C C . PHE A 1 101 ? 2.555 10.359 -0.324 1 96.62 101 PHE A C 1
ATOM 742 O O . PHE A 1 101 ? 2.344 10.086 0.859 1 96.62 101 PHE A O 1
ATOM 749 N N . ILE A 1 102 ? 2.887 9.453 -1.276 1 97.69 102 ILE A N 1
ATOM 750 C CA . ILE A 1 102 ? 3.158 8.055 -0.944 1 97.69 102 ILE A CA 1
ATOM 751 C C . ILE A 1 102 ? 4.656 7.781 -1.056 1 97.69 102 ILE A C 1
ATOM 753 O O . ILE A 1 102 ?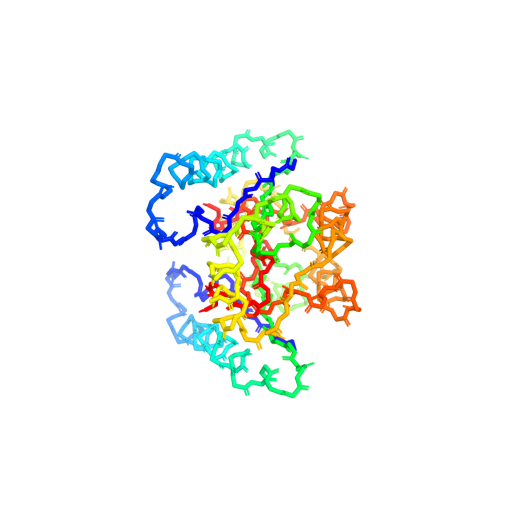 5.215 7.777 -2.156 1 97.69 102 ILE A O 1
ATOM 757 N N . THR A 1 103 ? 5.316 7.543 0.101 1 97.81 103 THR A N 1
ATOM 758 C CA . THR A 1 103 ? 6.73 7.191 0.112 1 97.81 103 THR A CA 1
ATOM 759 C C . THR A 1 103 ? 7.059 6.309 1.312 1 97.81 103 THR A C 1
ATOM 761 O O . THR A 1 103 ? 6.391 6.383 2.346 1 97.81 103 THR A O 1
ATOM 764 N N . GLY A 1 104 ? 7.934 5.352 1.122 1 97.31 104 GLY A N 1
ATOM 765 C CA . GLY A 1 104 ? 8.352 4.438 2.174 1 97.31 104 GLY A CA 1
ATOM 766 C C . GLY A 1 104 ? 7.426 3.246 2.33 1 97.31 104 GLY A C 1
ATOM 767 O O . GLY A 1 104 ? 7.453 2.562 3.355 1 97.31 104 GLY A O 1
ATOM 768 N N . GLN A 1 105 ? 6.59 2.988 1.34 1 97.94 105 GLN A N 1
ATOM 769 C CA . GLN A 1 105 ? 5.602 1.919 1.428 1 97.94 105 GLN A CA 1
ATOM 770 C C . GLN A 1 105 ? 6.09 0.66 0.716 1 97.94 105 GLN A C 1
ATOM 772 O O . GLN A 1 105 ? 6.746 0.743 -0.325 1 97.94 105 GLN A O 1
ATOM 777 N N . VAL A 1 106 ? 5.781 -0.433 1.344 1 98.25 106 VAL A N 1
ATOM 778 C CA . VAL A 1 106 ? 5.855 -1.741 0.702 1 98.25 106 VAL A CA 1
ATOM 779 C C . VAL A 1 106 ? 4.449 -2.299 0.495 1 98.25 106 VAL A C 1
ATOM 781 O O . VAL A 1 106 ? 3.758 -2.627 1.462 1 98.25 106 VAL A O 1
ATOM 784 N N . ILE A 1 107 ? 4.012 -2.393 -0.75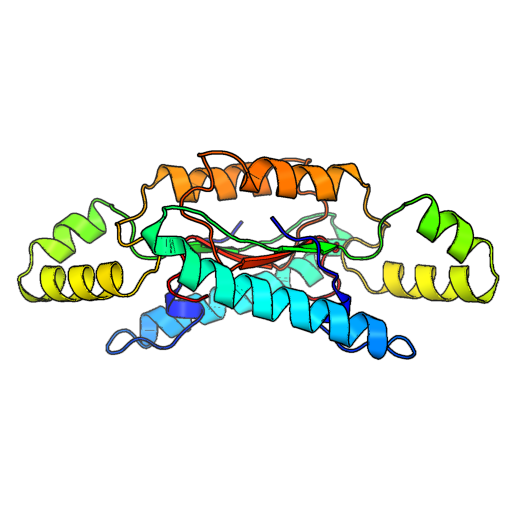3 1 98.25 107 ILE A N 1
ATOM 785 C CA . ILE A 1 107 ? 2.627 -2.744 -1.052 1 98.25 107 ILE A CA 1
ATOM 786 C C . ILE A 1 107 ? 2.576 -4.102 -1.75 1 98.25 107 ILE A C 1
ATOM 788 O O . ILE A 1 107 ? 3.191 -4.285 -2.805 1 98.25 107 ILE A O 1
ATOM 792 N N . ALA A 1 108 ? 1.81 -5.008 -1.141 1 98.31 108 ALA A N 1
ATOM 793 C CA . ALA A 1 108 ? 1.664 -6.34 -1.72 1 98.31 108 ALA A CA 1
ATOM 794 C C . ALA A 1 108 ? 0.625 -6.344 -2.838 1 98.31 108 ALA A C 1
ATOM 796 O O . ALA A 1 108 ? -0.458 -5.773 -2.688 1 98.31 108 ALA A O 1
ATOM 797 N N . VAL A 1 109 ? 0.972 -6.848 -3.941 1 97.94 109 VAL A N 1
ATOM 798 C CA . VAL A 1 109 ? 0.075 -7.199 -5.039 1 97.94 109 VAL A CA 1
ATOM 799 C C . VAL A 1 109 ? 0.049 -8.711 -5.219 1 97.94 109 VAL A C 1
ATOM 801 O O . VAL A 1 109 ? 0.813 -9.266 -6.016 1 97.94 109 VAL A O 1
ATOM 804 N N . ASP A 1 110 ? -0.851 -9.32 -4.383 1 96.56 110 ASP A N 1
ATOM 805 C CA . ASP A 1 110 ? -0.664 -10.758 -4.227 1 96.56 110 ASP A CA 1
ATOM 806 C C . ASP A 1 110 ? -2.004 -11.477 -4.055 1 96.56 110 ASP A C 1
ATOM 808 O O . ASP A 1 110 ? -2.064 -12.555 -3.471 1 96.56 110 ASP A O 1
ATOM 812 N N . GLY A 1 111 ? -3.115 -10.781 -4.426 1 95.75 111 GLY A N 1
ATOM 813 C CA . GLY A 1 111 ? -4.434 -11.383 -4.301 1 95.75 111 GLY A CA 1
ATOM 814 C C . GLY A 1 111 ? -4.832 -11.664 -2.863 1 95.75 111 GLY A C 1
ATOM 815 O O . GLY A 1 111 ? -5.676 -12.516 -2.604 1 95.75 111 GLY A O 1
ATOM 816 N N . GLY A 1 112 ? -4.133 -11.055 -1.957 1 95.81 112 GLY A N 1
ATOM 817 C CA . GLY A 1 112 ? -4.477 -11.219 -0.555 1 95.81 112 GLY A CA 1
ATOM 818 C C . GLY A 1 112 ? -3.672 -12.312 0.132 1 95.81 112 GLY A C 1
ATOM 819 O O . GLY A 1 112 ? -3.932 -12.641 1.291 1 95.81 112 GLY A O 1
ATOM 820 N N . TYR A 1 113 ? -2.654 -12.844 -0.493 1 93 113 TYR A N 1
ATOM 821 C CA . TYR A 1 113 ? -1.883 -13.953 0.056 1 93 113 TYR A CA 1
ATOM 822 C C . TYR A 1 113 ? -1.313 -13.602 1.425 1 93 113 TYR A C 1
ATOM 824 O O . TYR A 1 113 ? -1.299 -14.438 2.334 1 93 113 TYR A O 1
ATOM 832 N N . THR A 1 114 ? -0.827 -12.328 1.591 1 91.94 114 THR A N 1
ATOM 833 C CA . THR A 1 114 ? -0.18 -11.953 2.844 1 91.94 114 THR A CA 1
ATOM 834 C C . THR A 1 114 ? -1.108 -11.086 3.693 1 91.94 114 THR A C 1
ATOM 836 O O . THR A 1 114 ? -0.654 -10.367 4.586 1 91.94 114 THR A O 1
ATOM 839 N N . SER A 1 115 ? -2.387 -10.977 3.395 1 86.94 115 SER A N 1
ATOM 840 C CA . SER A 1 115 ? -3.326 -10.148 4.141 1 86.94 115 SER A CA 1
ATOM 841 C C . SER A 1 115 ? -3.578 -10.711 5.535 1 86.94 115 SER A C 1
ATOM 843 O O . SER A 1 115 ? -3.416 -11.914 5.758 1 86.94 115 SER A O 1
ATOM 845 N N . MET B 1 1 ? -13.859 -0.214 -0.125 1 95.12 1 MET B N 1
ATOM 846 C CA . MET B 1 1 ? -12.711 0.607 0.232 1 95.12 1 MET B CA 1
ATOM 847 C C . MET B 1 1 ? -12.914 1.269 1.591 1 95.12 1 MET B C 1
ATOM 849 O O . MET B 1 1 ? -13.992 1.782 1.881 1 95.12 1 MET B O 1
ATOM 853 N N . PHE B 1 2 ? -11.914 1.291 2.439 1 96.75 2 PHE B N 1
ATOM 854 C CA . PHE B 1 2 ? -12.016 1.857 3.779 1 96.75 2 PHE B CA 1
ATOM 855 C C . PHE B 1 2 ? -11.008 2.988 3.967 1 96.75 2 PHE B C 1
ATOM 857 O O . PHE B 1 2 ? -9.914 2.953 3.398 1 96.75 2 PHE B O 1
ATOM 864 N N . LEU B 1 3 ? -11.469 3.941 4.676 1 96.62 3 LEU B N 1
ATOM 865 C CA . LEU B 1 3 ? -10.586 5.047 5.043 1 96.62 3 LEU B CA 1
ATOM 866 C C . LEU B 1 3 ? -10.125 4.918 6.488 1 96.62 3 LEU B C 1
ATOM 868 O O . LEU B 1 3 ? -10.922 5.086 7.418 1 96.62 3 LEU B O 1
ATOM 872 N N . SER B 1 4 ? -8.867 4.613 6.691 1 97.31 4 SER B N 1
ATOM 873 C CA . SER B 1 4 ? -8.219 4.535 7.996 1 97.31 4 SER B CA 1
ATOM 874 C C . SER B 1 4 ? -7.453 5.812 8.312 1 97.31 4 SER B C 1
ATOM 876 O O . SER B 1 4 ? -7.934 6.914 8.039 1 97.31 4 SER B O 1
ATOM 878 N N . SER B 1 5 ? -6.441 5.746 9.023 1 94 5 SER B N 1
ATOM 879 C CA . SER B 1 5 ? -5.52 6.801 9.43 1 94 5 SER B CA 1
ATOM 880 C C . SER B 1 5 ? -4.164 6.23 9.828 1 94 5 SER B C 1
ATOM 882 O O . SER B 1 5 ? -4.062 5.059 10.203 1 94 5 SER B O 1
ATOM 884 N N . ILE B 1 6 ? -3.145 7.09 9.766 1 94.25 6 ILE B N 1
ATOM 885 C CA . ILE B 1 6 ? -1.845 6.664 10.273 1 94.25 6 ILE B CA 1
ATOM 886 C C . ILE B 1 6 ? -1.931 6.438 11.781 1 94.25 6 ILE B C 1
ATOM 888 O O . ILE B 1 6 ? -1.08 5.758 12.367 1 94.25 6 ILE B O 1
ATOM 892 N N . ALA B 1 7 ? -2.934 6.996 12.43 1 90.94 7 ALA B N 1
ATOM 893 C CA . ALA B 1 7 ? -3.16 6.746 13.852 1 90.94 7 ALA B CA 1
ATOM 894 C C . ALA B 1 7 ? -3.43 5.266 14.109 1 90.94 7 ALA B C 1
ATOM 896 O O . ALA B 1 7 ? -3.303 4.793 15.242 1 90.94 7 ALA B O 1
ATOM 897 N N . GLY B 1 8 ? -3.846 4.496 13.086 1 93.38 8 GLY B N 1
ATOM 898 C CA . GLY B 1 8 ? -4.066 3.062 13.211 1 93.38 8 GLY B CA 1
ATOM 899 C C . GLY B 1 8 ? -2.811 2.244 12.977 1 93.38 8 GLY B C 1
ATOM 900 O O . GLY B 1 8 ? -2.832 1.018 13.094 1 93.38 8 GLY B O 1
ATOM 901 N N . LEU B 1 9 ? -1.716 2.916 12.617 1 93.31 9 LEU B N 1
ATOM 902 C CA . LEU B 1 9 ? -0.483 2.227 12.25 1 93.31 9 LEU B CA 1
ATOM 903 C C . LEU B 1 9 ? 0.596 2.447 13.305 1 93.31 9 LEU B C 1
ATOM 905 O O . LEU B 1 9 ? 1.561 1.683 13.383 1 93.31 9 LEU B O 1
ATOM 909 N N . LYS B 1 10 ? 0.472 3.537 14.039 1 89 10 LYS B N 1
ATOM 910 C CA . LYS B 1 10 ? 1.44 3.906 15.062 1 89 10 LYS B CA 1
ATOM 911 C C . LYS B 1 10 ? 0.758 4.602 16.234 1 89 10 LYS B C 1
ATOM 913 O O . LYS B 1 10 ? -0.296 5.223 16.078 1 89 10 LYS B O 1
ATOM 918 N N . ALA B 1 11 ? 1.38 4.523 17.422 1 81.69 11 ALA B N 1
ATOM 919 C CA . ALA B 1 11 ? 0.828 5.16 18.625 1 81.69 11 ALA B CA 1
ATOM 920 C C . ALA B 1 11 ? 1.063 6.668 18.594 1 81.69 11 ALA B C 1
ATOM 922 O O . ALA B 1 11 ? 2.135 7.129 18.203 1 81.69 11 ALA B O 1
ATOM 923 N N . PHE B 1 12 ? 0.042 7.41 18.828 1 79.38 12 PHE B N 1
ATOM 924 C CA . PHE B 1 12 ? 0.103 8.852 19.031 1 79.38 12 PHE B CA 1
ATOM 925 C C . PHE B 1 12 ? -0.464 9.234 20.391 1 79.38 12 PHE B C 1
ATOM 927 O O . PHE B 1 12 ? -1.408 8.609 20.875 1 79.38 12 PHE B O 1
ATOM 934 N N . PRO B 1 13 ? 0.141 10.172 21 1 77.25 13 PRO B N 1
ATOM 935 C CA . PRO B 1 13 ? -0.4 10.586 22.297 1 77.25 13 PRO B CA 1
ATOM 936 C C . PRO B 1 13 ? -1.775 11.242 22.172 1 77.25 13 PRO B C 1
ATOM 938 O O . PRO B 1 13 ? -2.094 11.836 21.141 1 77.25 13 PRO B O 1
ATOM 941 N N . VAL B 1 14 ? -2.639 11.086 23.125 1 76.88 14 VAL B N 1
ATOM 942 C CA . VAL B 1 14 ? -3.844 11.859 23.406 1 76.88 14 VAL B CA 1
ATOM 943 C C . VAL B 1 14 ? -4.98 11.398 22.5 1 76.88 14 VAL B C 1
ATOM 945 O O . VAL B 1 14 ? -6.113 11.875 22.625 1 76.88 14 VAL B O 1
ATOM 948 N N . ILE B 1 15 ? -4.723 10.453 21.625 1 82.06 15 ILE B N 1
ATOM 949 C CA . ILE B 1 15 ? -5.801 10.07 20.719 1 82.06 15 ILE B CA 1
ATOM 950 C C . ILE B 1 15 ? -6.02 8.562 20.781 1 82.06 15 ILE B C 1
ATOM 952 O O . ILE B 1 15 ? -6.199 7.914 19.75 1 82.06 15 ILE B O 1
ATOM 956 N N . SER B 1 16 ? -6.051 7.965 21.875 1 85.75 16 SER B N 1
ATOM 957 C CA . SER B 1 16 ? -6.074 6.516 22.047 1 85.75 16 SER B CA 1
ATOM 958 C C . SER B 1 16 ? -7.352 5.914 21.469 1 85.75 16 SER B C 1
ATOM 960 O O . SER B 1 16 ? -7.305 4.875 20.812 1 85.75 16 SER B O 1
ATOM 962 N N . SER B 1 17 ? -8.469 6.574 21.734 1 88 17 SER B N 1
ATOM 963 C CA . SER B 1 17 ? -9.727 6.023 21.234 1 88 17 SER B CA 1
ATOM 964 C C . SER B 1 17 ? -9.789 6.086 19.719 1 88 17 SER B C 1
ATOM 966 O O . SER B 1 17 ? -10.273 5.148 19.078 1 88 17 SER B O 1
ATOM 968 N N . TYR B 1 18 ? -9.391 7.168 19.172 1 88.5 18 TYR B N 1
ATOM 969 C CA . TYR B 1 18 ? -9.344 7.328 17.719 1 88.5 18 TYR B CA 1
ATOM 970 C C . TYR B 1 18 ? -8.391 6.32 17.094 1 88.5 18 TYR B C 1
ATOM 972 O O . TYR B 1 18 ? -8.742 5.637 16.125 1 88.5 18 TYR B O 1
ATOM 980 N N . ALA B 1 19 ? -7.234 6.148 17.672 1 91.38 19 ALA B N 1
ATOM 981 C CA . ALA B 1 19 ? -6.23 5.211 17.188 1 91.38 19 ALA B CA 1
ATOM 982 C C . ALA B 1 19 ? -6.746 3.775 17.234 1 91.38 19 ALA B C 1
ATOM 984 O O . ALA B 1 19 ? -6.551 3.006 16.281 1 91.38 19 ALA B O 1
ATOM 985 N N . ALA B 1 20 ? -7.426 3.504 18.281 1 92.5 20 ALA B N 1
ATOM 986 C CA . ALA B 1 20 ? -8 2.17 18.422 1 92.5 20 ALA B CA 1
ATOM 987 C C . ALA B 1 20 ? -9.039 1.905 17.344 1 92.5 20 ALA B C 1
ATOM 989 O O . ALA B 1 20 ? -9.078 0.816 16.766 1 92.5 20 ALA B O 1
ATOM 990 N N . SER B 1 21 ? -9.867 2.9 17.094 1 94.19 21 SER B N 1
ATOM 991 C CA . SER B 1 21 ? -10.891 2.766 16.062 1 94.19 21 SER B CA 1
ATOM 992 C C . SER B 1 21 ? -10.273 2.541 14.695 1 94.19 21 SER B C 1
ATOM 994 O O . SER B 1 21 ? -10.727 1.681 13.938 1 94.19 21 SER B O 1
ATOM 996 N N . LYS B 1 22 ? -9.172 3.242 14.398 1 94.62 22 LYS B N 1
ATOM 997 C CA . LYS B 1 22 ? -8.531 3.1 13.094 1 94.62 22 LYS B CA 1
ATOM 998 C C . LYS B 1 22 ? -7.754 1.791 13 1 94.62 22 LYS B C 1
ATOM 1000 O O . LYS B 1 22 ? -7.672 1.182 11.938 1 94.62 22 LYS B O 1
ATOM 1005 N N . GLY B 1 23 ? -7.258 1.38 14.117 1 95.62 23 GLY B N 1
ATOM 1006 C CA . GLY B 1 23 ? -6.688 0.043 14.156 1 95.62 23 GLY B CA 1
ATOM 1007 C C . GLY B 1 23 ? -7.703 -1.047 13.867 1 95.62 23 GLY B C 1
ATOM 1008 O O . GLY B 1 23 ? -7.406 -2.004 13.148 1 95.62 23 GLY B O 1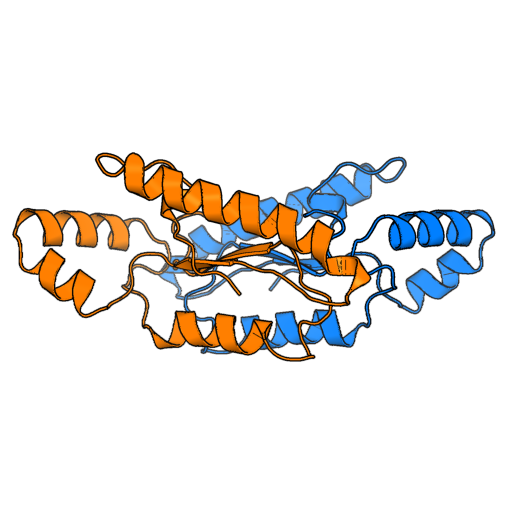
ATOM 1009 N N . ALA B 1 24 ? -8.875 -0.867 14.453 1 96.12 24 ALA B N 1
ATOM 1010 C CA . ALA B 1 24 ? -9.961 -1.812 14.195 1 96.12 24 ALA B CA 1
ATOM 1011 C C . ALA B 1 24 ? -10.328 -1.847 12.719 1 96.12 24 ALA B C 1
ATOM 1013 O O . ALA B 1 24 ? -10.57 -2.918 12.156 1 96.12 24 ALA B O 1
ATOM 1014 N N . ILE B 1 25 ? -10.359 -0.739 12.07 1 97.12 25 ILE B N 1
ATOM 1015 C CA . ILE B 1 25 ? -10.648 -0.646 10.641 1 97.12 25 ILE B CA 1
ATOM 1016 C C . ILE B 1 25 ? -9.586 -1.414 9.852 1 97.12 25 ILE B C 1
ATOM 1018 O O . ILE B 1 25 ? -9.914 -2.119 8.891 1 97.12 25 ILE B O 1
ATOM 1022 N N . ASN B 1 26 ? -8.281 -1.267 10.219 1 97.44 26 ASN B N 1
ATOM 1023 C CA . ASN B 1 26 ? -7.203 -1.972 9.539 1 97.44 26 ASN B CA 1
ATOM 1024 C C . ASN B 1 26 ? -7.375 -3.484 9.633 1 97.44 26 ASN B C 1
ATOM 1026 O O . ASN B 1 26 ? -7.285 -4.188 8.625 1 97.44 26 ASN B O 1
ATOM 1030 N N . GLN B 1 27 ? -7.676 -3.922 10.852 1 96.69 27 GLN B N 1
ATOM 1031 C CA . GLN B 1 27 ? -7.871 -5.355 11.031 1 96.69 27 GLN B CA 1
ATOM 1032 C C . GLN B 1 27 ? -9.125 -5.84 10.305 1 96.69 27 GLN B C 1
ATOM 1034 O O . GLN B 1 27 ? -9.125 -6.918 9.711 1 96.69 27 GLN B O 1
ATOM 1039 N N . PHE B 1 28 ? -10.188 -5.078 10.375 1 97 28 PHE B N 1
ATOM 1040 C CA . PHE B 1 28 ? -11.43 -5.395 9.672 1 97 28 PHE B CA 1
ATOM 1041 C C . PHE B 1 28 ? -11.188 -5.52 8.172 1 97 28 PHE B C 1
ATOM 1043 O O . PHE B 1 28 ? -11.68 -6.453 7.539 1 97 28 PHE B O 1
ATOM 1050 N N . THR B 1 29 ? -10.406 -4.617 7.598 1 97.06 29 THR B N 1
ATOM 1051 C CA . THR B 1 29 ? -10.055 -4.621 6.18 1 97.06 29 THR B CA 1
ATOM 1052 C C . THR B 1 29 ? -9.406 -5.945 5.789 1 97.06 29 THR B C 1
ATOM 1054 O O . THR B 1 29 ? -9.812 -6.574 4.809 1 97.06 29 THR B O 1
ATOM 1057 N N . LYS B 1 30 ? -8.422 -6.391 6.582 1 95.88 30 LYS B N 1
ATOM 1058 C CA . LYS B 1 30 ? -7.727 -7.641 6.305 1 95.88 30 LYS B CA 1
ATOM 1059 C C . LYS B 1 30 ? -8.68 -8.828 6.383 1 95.88 30 LYS B C 1
ATOM 1061 O O . LYS B 1 30 ? -8.648 -9.711 5.52 1 95.88 30 LYS B O 1
ATOM 1066 N N . ASN B 1 31 ? -9.625 -8.812 7.363 1 96.06 31 ASN B N 1
ATOM 1067 C CA . ASN B 1 31 ? -10.562 -9.914 7.555 1 96.06 31 ASN B CA 1
ATOM 1068 C C . ASN B 1 31 ? -11.594 -9.984 6.426 1 96.06 31 ASN B C 1
ATOM 1070 O O . ASN B 1 31 ? -11.859 -11.055 5.891 1 96.06 31 ASN B O 1
ATOM 1074 N N . ILE B 1 32 ? -12.109 -8.844 6.105 1 95.06 32 ILE B N 1
ATOM 1075 C CA . ILE B 1 32 ? -13.188 -8.844 5.121 1 95.06 32 ILE B CA 1
ATOM 1076 C C . ILE B 1 32 ? -12.625 -9.18 3.742 1 95.06 32 ILE B C 1
ATOM 1078 O O . ILE B 1 32 ? -13.297 -9.812 2.93 1 95.06 32 ILE B O 1
ATOM 1082 N N . ALA B 1 33 ? -11.391 -8.75 3.445 1 94.62 33 ALA B N 1
ATOM 1083 C CA . ALA B 1 33 ? -10.734 -9.148 2.201 1 94.62 33 ALA B CA 1
ATOM 1084 C C . ALA B 1 33 ? -10.727 -10.664 2.049 1 94.62 33 ALA B C 1
ATOM 1086 O O . ALA B 1 33 ? -10.93 -11.188 0.95 1 94.62 33 ALA B O 1
ATOM 1087 N N . LEU B 1 34 ? -10.492 -11.352 3.123 1 92.38 34 LEU B N 1
ATOM 1088 C CA . LEU B 1 34 ? -10.484 -12.805 3.129 1 92.38 34 LEU B CA 1
ATOM 1089 C C . LEU B 1 34 ? -11.891 -13.359 2.961 1 92.38 34 LEU B C 1
ATOM 1091 O O . LEU B 1 34 ? -12.117 -14.266 2.154 1 92.38 34 LEU B O 1
ATOM 1095 N N . GLU B 1 35 ? -12.812 -12.781 3.631 1 91.12 35 GLU B N 1
ATOM 1096 C CA . GLU B 1 35 ? -14.195 -13.266 3.641 1 91.12 35 GLU B CA 1
ATOM 1097 C C . GLU B 1 35 ? -14.867 -13.031 2.293 1 91.12 35 GLU B C 1
ATOM 1099 O O . GLU B 1 35 ? -15.68 -13.852 1.852 1 91.12 35 GLU B O 1
ATOM 1104 N N . TRP B 1 36 ? -14.523 -12.031 1.645 1 90 36 TRP B N 1
ATOM 1105 C CA . TRP B 1 36 ? -15.219 -11.625 0.423 1 90 36 TRP B CA 1
ATOM 1106 C C . TRP B 1 36 ? -14.508 -12.18 -0.809 1 90 36 TRP B C 1
ATOM 1108 O O . TRP B 1 36 ? -14.969 -11.992 -1.937 1 90 36 TRP B O 1
ATOM 1118 N N . ALA B 1 37 ? -13.43 -12.766 -0.639 1 83.62 37 ALA B N 1
ATOM 1119 C CA . ALA B 1 37 ? -12.633 -13.273 -1.753 1 83.62 37 ALA B CA 1
ATOM 1120 C C . ALA B 1 37 ? -13.461 -14.195 -2.643 1 83.62 37 ALA B C 1
ATOM 1122 O O . ALA B 1 37 ? -13.32 -14.18 -3.867 1 83.62 37 ALA B O 1
ATOM 1123 N N . ARG B 1 38 ? -14.312 -15.062 -2.141 1 82.69 38 ARG B N 1
ATOM 1124 C CA . ARG B 1 38 ? -15.133 -16.016 -2.885 1 82.69 38 ARG B CA 1
ATOM 1125 C C . ARG B 1 38 ? -16.109 -15.297 -3.816 1 82.69 38 ARG B C 1
ATOM 1127 O O . ARG B 1 38 ? -16.531 -15.852 -4.832 1 82.69 38 ARG B O 1
ATOM 1134 N N . ASP B 1 39 ? -16.422 -14.016 -3.449 1 88.88 39 ASP B N 1
ATOM 1135 C CA . ASP B 1 39 ? -17.344 -13.219 -4.258 1 88.88 39 ASP B CA 1
ATOM 1136 C C . ASP B 1 39 ? -16.578 -12.312 -5.227 1 88.88 39 ASP B C 1
ATOM 1138 O O . ASP B 1 39 ? -17.156 -11.422 -5.844 1 88.88 39 ASP B O 1
ATOM 1142 N N . ASN B 1 40 ? -15.273 -12.406 -5.262 1 87.88 40 ASN B N 1
ATOM 1143 C CA . ASN B 1 40 ? -14.406 -11.625 -6.129 1 87.88 40 ASN B CA 1
ATOM 1144 C C . ASN B 1 40 ? -14.453 -10.141 -5.781 1 87.88 40 ASN B C 1
ATOM 1146 O O . ASN B 1 40 ? -14.461 -9.289 -6.672 1 87.88 40 ASN B O 1
ATOM 1150 N N . MET B 1 41 ? -14.703 -9.898 -4.512 1 91.81 41 MET B N 1
ATOM 1151 C CA . MET B 1 41 ? -14.672 -8.523 -4.02 1 91.81 41 MET B CA 1
ATOM 1152 C C . MET B 1 41 ? -13.375 -8.242 -3.271 1 91.81 41 MET B C 1
ATOM 1154 O O . MET B 1 41 ? -12.867 -9.102 -2.551 1 91.81 41 MET B O 1
ATOM 1158 N N . ARG B 1 42 ? -12.898 -7.129 -3.479 1 94.06 42 ARG B N 1
ATOM 1159 C CA . ARG B 1 42 ? -11.656 -6.707 -2.834 1 94.06 42 ARG B CA 1
ATOM 1160 C C . ARG B 1 42 ? -11.938 -5.727 -1.702 1 94.06 42 ARG B C 1
ATOM 1162 O O . ARG B 1 42 ? -12.969 -5.047 -1.702 1 94.06 42 ARG B O 1
ATOM 1169 N N . ALA B 1 43 ? -11.086 -5.719 -0.67 1 96.88 43 ALA B N 1
ATOM 1170 C CA . ALA B 1 43 ? -11.133 -4.746 0.419 1 96.88 43 ALA B CA 1
ATOM 1171 C C . ALA B 1 43 ? -9.734 -4.215 0.741 1 96.88 43 ALA B C 1
ATOM 1173 O O . ALA B 1 43 ? -8.812 -4.992 0.996 1 96.88 43 ALA B O 1
ATOM 1174 N N . ASN B 1 44 ? -9.531 -2.93 0.689 1 98.25 44 ASN B N 1
ATOM 1175 C CA . ASN B 1 44 ? -8.305 -2.236 1.067 1 98.25 44 ASN B CA 1
ATOM 1176 C C . ASN B 1 44 ? -8.602 -0.995 1.903 1 98.25 44 ASN B C 1
ATOM 1178 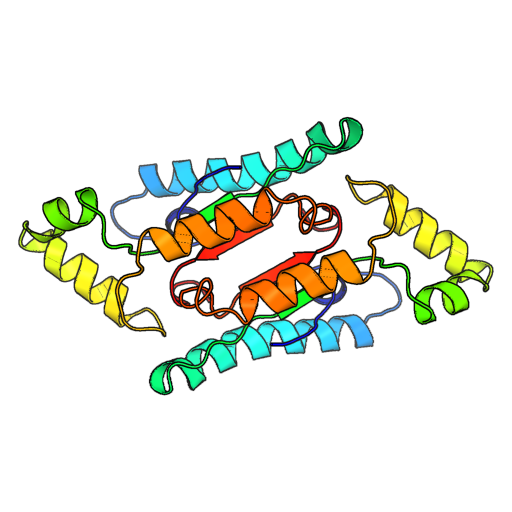O O . ASN B 1 44 ? -9.719 -0.472 1.877 1 98.25 44 ASN B O 1
ATOM 1182 N N . ALA B 1 45 ? -7.605 -0.621 2.641 1 98.62 45 ALA B N 1
ATOM 1183 C CA . ALA B 1 45 ? -7.719 0.615 3.41 1 98.62 45 ALA B CA 1
ATOM 1184 C C . ALA B 1 45 ? -6.621 1.603 3.029 1 98.62 45 ALA B C 1
ATOM 1186 O O . ALA B 1 45 ? -5.477 1.207 2.791 1 98.62 45 ALA B O 1
ATOM 1187 N N . VAL B 1 46 ? -6.98 2.863 2.936 1 98.62 46 VAL B N 1
ATOM 1188 C CA . VAL B 1 46 ? -6.039 3.971 2.805 1 98.62 46 VAL B CA 1
ATOM 1189 C C . VAL B 1 46 ? -5.883 4.676 4.148 1 98.62 46 VAL B C 1
ATOM 1191 O O . VAL B 1 46 ? -6.875 4.98 4.816 1 98.62 46 VAL B O 1
ATOM 1194 N N . ALA B 1 47 ? -4.637 4.848 4.582 1 98.12 47 ALA B N 1
ATOM 1195 C CA . ALA B 1 47 ? -4.336 5.477 5.863 1 98.12 47 ALA B CA 1
ATOM 1196 C C . ALA B 1 47 ? -3.648 6.824 5.664 1 98.12 47 ALA B C 1
ATOM 1198 O O . ALA B 1 47 ? -2.42 6.895 5.574 1 98.12 47 ALA B O 1
ATOM 1199 N N . PRO B 1 48 ? -4.438 7.953 5.703 1 96.62 48 PRO B N 1
ATOM 1200 C CA . PRO B 1 48 ? -3.852 9.281 5.488 1 96.62 48 PRO B CA 1
ATOM 1201 C C . PRO B 1 48 ? -3.057 9.773 6.695 1 96.62 48 PRO B C 1
ATOM 1203 O O . PRO B 1 48 ? -3.389 9.445 7.836 1 96.62 48 PRO B O 1
ATOM 1206 N N . GLY B 1 49 ? -1.988 10.492 6.391 1 94.38 49 GLY B N 1
ATOM 1207 C CA . GLY B 1 49 ? -1.358 11.352 7.383 1 94.38 49 GLY B CA 1
ATOM 1208 C C . GLY B 1 49 ? -2.027 12.711 7.508 1 94.38 49 GLY B C 1
ATOM 1209 O O . GLY B 1 49 ? -3.248 12.82 7.387 1 94.38 49 GLY B O 1
ATOM 1210 N N . PRO B 1 50 ? -1.239 13.703 7.906 1 91 50 PRO B N 1
ATOM 1211 C CA . PRO B 1 50 ? -1.828 15.047 7.996 1 91 50 PRO B CA 1
ATOM 1212 C C . PRO B 1 50 ? -2.17 15.633 6.629 1 91 50 PRO B C 1
ATOM 1214 O O . PRO B 1 50 ? -1.278 15.836 5.797 1 91 50 PRO B O 1
ATOM 1217 N N . VAL B 1 51 ? -3.402 15.859 6.391 1 92.25 51 VAL B N 1
ATOM 1218 C CA . VAL B 1 51 ? -3.906 16.359 5.117 1 92.25 51 VAL B CA 1
ATOM 1219 C C . VAL B 1 51 ? -4.66 17.672 5.344 1 92.25 51 VAL B C 1
ATOM 1221 O O . VAL B 1 51 ? -5.395 17.812 6.324 1 92.25 51 VAL B O 1
ATOM 1224 N N . MET B 1 52 ? -4.414 18.594 4.445 1 87.25 52 MET B N 1
ATOM 1225 C CA . MET B 1 52 ? -5.105 19.875 4.52 1 87.25 52 MET B CA 1
ATOM 1226 C C . MET B 1 52 ? -6.605 19.703 4.285 1 87.25 52 MET B C 1
ATOM 1228 O O . MET B 1 52 ? -7.031 19.391 3.174 1 87.25 52 MET B O 1
ATOM 1232 N N . THR B 1 53 ? -7.332 19.641 5.266 1 82.19 53 THR B N 1
ATOM 1233 C CA . THR B 1 53 ? -8.789 19.594 5.211 1 82.19 53 THR B CA 1
ATOM 1234 C C . THR B 1 53 ? -9.391 20.719 6.035 1 82.19 53 THR B C 1
ATOM 1236 O O . THR B 1 53 ? -8.688 21.406 6.789 1 82.19 53 THR B O 1
ATOM 1239 N N . THR B 1 54 ? -10.625 21 5.773 1 74.62 54 THR B N 1
ATOM 1240 C CA . THR B 1 54 ? -11.344 21.984 6.559 1 74.62 54 THR B CA 1
ATOM 1241 C C . THR B 1 54 ? -11.266 21.672 8.047 1 74.62 54 THR B C 1
ATOM 1243 O O . THR B 1 54 ? -11.156 22.562 8.883 1 74.62 54 THR B O 1
ATOM 1246 N N . LEU B 1 55 ? -11.312 20.344 8.328 1 69.12 55 LEU B N 1
ATOM 1247 C CA . LEU B 1 55 ? -11.234 19.906 9.719 1 69.12 55 LEU B CA 1
ATOM 1248 C C . LEU B 1 55 ? -9.883 20.281 10.328 1 69.12 55 LEU B C 1
ATOM 1250 O O . LEU B 1 55 ? -9.828 20.781 11.453 1 69.12 55 LEU B O 1
ATOM 1254 N N . LEU B 1 56 ? -8.812 20.016 9.57 1 74.12 56 LEU B N 1
ATOM 1255 C CA . LEU B 1 56 ? -7.488 20.344 10.078 1 74.12 56 LEU B CA 1
ATOM 1256 C C . LEU B 1 56 ? -7.316 21.859 10.203 1 74.12 56 LEU B C 1
ATOM 1258 O O . LEU B 1 56 ? -6.68 22.344 11.141 1 74.12 56 LEU B O 1
ATOM 1262 N N . GLU B 1 57 ? -7.941 22.547 9.242 1 73.25 57 GLU B N 1
ATOM 1263 C CA . GLU B 1 57 ? -7.891 24 9.305 1 73.25 57 GLU B CA 1
ATOM 1264 C C . GLU B 1 57 ? -8.516 24.516 10.602 1 73.25 57 GLU B C 1
ATOM 1266 O O . GLU B 1 57 ? -7.969 25.422 11.234 1 73.25 57 GLU B O 1
ATOM 1271 N N . SER B 1 58 ? -9.602 23.953 10.961 1 70.25 58 SER B N 1
ATOM 1272 C CA . SER B 1 58 ? -10.289 24.375 12.18 1 70.25 58 SER B CA 1
ATOM 1273 C C . SER B 1 58 ? -9.484 24 13.422 1 70.25 58 SER B C 1
ATOM 1275 O O . SER B 1 58 ? -9.453 24.766 14.391 1 70.25 58 SER B O 1
ATOM 1277 N N . TYR B 1 59 ? -8.875 22.828 13.328 1 69.94 59 TYR B N 1
ATOM 1278 C CA . TYR B 1 59 ? -8.047 22.375 14.438 1 69.94 59 TYR B CA 1
ATOM 1279 C C . TYR B 1 59 ? -6.805 23.25 14.578 1 69.94 59 TYR B C 1
ATOM 1281 O O . TYR B 1 59 ? -6.422 23.609 15.695 1 69.94 59 TYR B O 1
ATOM 1289 N N . VAL B 1 60 ? -6.234 23.656 13.477 1 69.62 60 VAL B N 1
ATOM 1290 C CA . VAL B 1 60 ? -5.012 24.453 13.445 1 69.62 60 VAL B CA 1
ATOM 1291 C C . VAL B 1 60 ? -5.285 25.844 14 1 69.62 60 VAL B C 1
ATOM 1293 O O . VAL B 1 60 ? -4.402 26.469 14.594 1 69.62 60 VAL B O 1
ATOM 1296 N N . ASP B 1 61 ? -6.484 26.281 13.836 1 71.94 61 ASP B N 1
ATOM 1297 C CA . ASP B 1 61 ? -6.832 27.625 14.305 1 71.94 61 ASP B CA 1
ATOM 1298 C C . ASP B 1 61 ? -6.777 27.703 15.828 1 71.94 61 ASP B C 1
ATOM 1300 O O . ASP B 1 61 ? -6.688 28.797 16.391 1 71.94 61 ASP B O 1
ATOM 1304 N N . SER B 1 62 ? -6.766 26.531 16.406 1 68.06 62 SER B N 1
ATOM 1305 C CA . SER B 1 62 ? -6.531 26.562 17.844 1 68.06 62 SER B CA 1
ATOM 1306 C C . SER B 1 62 ? -5.039 26.484 18.156 1 68.06 62 SER B C 1
ATOM 1308 O O . SER B 1 62 ? -4.277 25.828 17.453 1 68.06 62 SER B O 1
ATOM 1310 N N . CYS B 1 63 ? -4.418 27.297 19.078 1 63.19 63 CYS B N 1
ATOM 1311 C CA . CYS B 1 63 ? -3 27.391 19.406 1 63.19 63 CYS B CA 1
ATOM 1312 C C . CYS B 1 63 ? -2.369 26 19.516 1 63.19 63 CYS B C 1
ATOM 1314 O O . CYS B 1 63 ? -1.298 25.766 18.953 1 63.19 63 CYS B O 1
ATOM 1316 N N . GLU B 1 64 ? -2.943 25.047 20.219 1 69.19 64 GLU B N 1
ATOM 1317 C CA . GLU B 1 64 ? -2.406 23.703 20.453 1 69.19 64 GLU B CA 1
ATOM 1318 C C . GLU B 1 64 ? -2.453 22.875 19.172 1 69.19 64 GLU B C 1
ATOM 1320 O O . GLU B 1 64 ? -1.594 22.016 18.953 1 69.19 64 GLU B O 1
ATOM 1325 N N . GLY B 1 65 ? -3.396 23.266 18.359 1 66.12 65 GLY B N 1
ATOM 1326 C CA . GLY B 1 65 ? -3.582 22.547 17.109 1 66.12 65 GLY B CA 1
ATOM 1327 C C . GLY B 1 65 ? -2.49 22.812 16.094 1 66.12 65 GLY B C 1
ATOM 1328 O O . GLY B 1 65 ? -1.989 21.891 15.445 1 66.12 65 GLY B O 1
ATOM 1329 N N . ASN B 1 66 ? -2.074 24.062 16.031 1 72.44 66 ASN B N 1
ATOM 1330 C CA . ASN B 1 66 ? -1.054 24.484 15.078 1 72.44 66 ASN B CA 1
ATOM 1331 C C . ASN B 1 66 ? 0.292 23.828 15.375 1 72.44 66 ASN B C 1
ATOM 1333 O O . ASN B 1 66 ? 0.955 23.312 14.469 1 72.44 66 ASN B O 1
ATOM 1337 N N . GLU B 1 67 ? 0.556 23.766 16.656 1 77.38 67 GLU B N 1
ATOM 1338 C CA . GLU B 1 67 ? 1.844 23.203 17.047 1 77.38 67 GLU B CA 1
ATOM 1339 C C . GLU B 1 67 ? 1.901 21.703 16.734 1 77.38 67 GLU B C 1
ATOM 1341 O O . GLU B 1 67 ? 2.924 21.203 16.266 1 77.38 67 GLU B O 1
ATOM 1346 N N . THR B 1 68 ? 0.813 21.031 17.031 1 75.69 68 THR B N 1
ATOM 1347 C CA . THR B 1 68 ? 0.745 19.578 16.812 1 75.69 68 THR B CA 1
ATOM 1348 C C . THR B 1 68 ? 0.871 19.25 15.336 1 75.69 68 THR B C 1
ATOM 1350 O O . THR B 1 68 ? 1.576 18.312 14.961 1 75.69 68 THR B O 1
ATOM 1353 N N . VAL B 1 69 ? 0.242 20.094 14.57 1 79.06 69 VAL B N 1
ATOM 1354 C CA . VAL B 1 69 ? 0.276 19.875 13.125 1 79.06 69 VAL B CA 1
ATOM 1355 C C . VAL B 1 69 ? 1.675 20.172 12.594 1 79.06 69 VAL B C 1
ATOM 1357 O O . VAL B 1 69 ? 2.201 19.422 11.766 1 79.06 69 VAL B O 1
ATOM 1360 N N . ASP B 1 70 ? 2.262 21.219 13.07 1 83.25 70 ASP B N 1
ATOM 1361 C CA . ASP B 1 70 ? 3.607 21.594 12.641 1 83.25 70 ASP B CA 1
ATOM 1362 C C . ASP B 1 70 ? 4.617 20.5 12.984 1 83.25 70 ASP B C 1
ATOM 1364 O O . ASP B 1 70 ? 5.504 20.188 12.188 1 83.25 70 ASP B O 1
ATOM 1368 N N . ILE B 1 71 ? 4.402 19.922 14.133 1 82.06 71 ILE B N 1
ATOM 1369 C CA . ILE B 1 71 ? 5.305 18.859 14.57 1 82.06 71 ILE B CA 1
ATOM 1370 C C . ILE B 1 71 ? 5.125 17.641 13.688 1 82.06 71 ILE B C 1
ATOM 1372 O O . ILE B 1 71 ? 6.109 17.031 13.242 1 82.06 71 ILE B O 1
ATOM 1376 N N . ALA B 1 72 ? 3.895 17.328 13.406 1 81.69 72 ALA B N 1
ATOM 1377 C CA . ALA B 1 72 ? 3.621 16.156 12.555 1 81.69 72 ALA B CA 1
ATOM 1378 C C . ALA B 1 72 ? 4.207 16.359 11.164 1 81.69 72 ALA B C 1
ATOM 1380 O O . ALA B 1 72 ? 4.793 15.43 10.594 1 81.69 72 ALA B O 1
ATOM 1381 N N . VAL B 1 73 ? 4.039 17.562 10.664 1 87.44 73 VAL B N 1
ATOM 1382 C CA . VAL B 1 73 ? 4.535 17.875 9.336 1 87.44 73 VAL B CA 1
ATOM 1383 C C . VAL B 1 73 ? 6.062 17.781 9.312 1 87.44 73 VAL B C 1
ATOM 1385 O O . VAL B 1 73 ? 6.641 17.188 8.398 1 87.44 73 VAL B O 1
ATOM 1388 N N . SER B 1 74 ? 6.656 18.25 10.344 1 87.94 74 SER B N 1
ATOM 1389 C CA . SER B 1 74 ? 8.117 18.297 10.391 1 87.94 74 SER B CA 1
ATOM 1390 C C . SER B 1 74 ? 8.703 16.891 10.539 1 87.94 74 SER B C 1
ATOM 1392 O O . SER B 1 74 ? 9.867 16.672 10.195 1 87.94 74 SER B O 1
ATOM 1394 N N . GLN B 1 75 ? 7.906 15.977 11 1 87.56 75 GLN B N 1
ATOM 1395 C CA . GLN B 1 75 ? 8.375 14.617 11.234 1 87.56 75 GLN B CA 1
ATOM 1396 C C . GLN B 1 75 ? 8.219 13.758 9.977 1 87.56 75 GLN B C 1
ATOM 1398 O O . GLN B 1 75 ? 8.797 12.68 9.883 1 87.56 75 GLN B O 1
ATOM 1403 N N . ALA B 1 76 ? 7.484 14.25 9.062 1 91.12 76 ALA B N 1
ATOM 1404 C CA . ALA B 1 76 ? 7.301 13.5 7.82 1 91.12 76 ALA B CA 1
ATOM 1405 C C . ALA B 1 76 ? 8.391 13.836 6.809 1 91.12 76 ALA B C 1
ATOM 1407 O O . ALA B 1 76 ? 8.656 15.008 6.543 1 91.12 76 ALA B O 1
ATOM 1408 N N . PRO B 1 77 ? 8.977 12.836 6.195 1 91.75 77 PRO B N 1
ATOM 1409 C CA . PRO B 1 77 ? 10.039 13.047 5.207 1 91.75 77 PRO B CA 1
ATOM 1410 C C . PRO B 1 77 ? 9.656 14.07 4.141 1 91.75 77 PRO B C 1
ATOM 1412 O O . PRO B 1 77 ? 10.484 14.906 3.764 1 91.75 77 PRO B O 1
ATOM 1415 N N . VAL B 1 78 ? 8.43 14.117 3.666 1 93.19 78 VAL B N 1
ATOM 1416 C CA . VAL B 1 78 ? 8.023 15.016 2.586 1 93.19 78 VAL B CA 1
ATOM 1417 C C . VAL B 1 78 ? 7.891 16.438 3.117 1 93.19 78 VAL B C 1
ATOM 1419 O O . VAL B 1 78 ? 7.938 17.406 2.35 1 93.19 78 VAL B O 1
ATOM 1422 N N . ASN B 1 79 ? 7.641 16.641 4.43 1 93.12 79 ASN B N 1
ATOM 1423 C CA . ASN B 1 79 ? 7.707 17.906 5.152 1 93.12 79 ASN B CA 1
ATOM 1424 C C . ASN B 1 79 ? 6.672 18.906 4.637 1 93.12 79 ASN B C 1
ATOM 1426 O O . ASN B 1 79 ? 6.988 20.078 4.398 1 93.12 79 ASN B O 1
ATOM 1430 N N . ARG B 1 80 ? 5.535 18.422 4.328 1 91.75 80 ARG B N 1
ATOM 1431 C CA . ARG B 1 80 ? 4.375 19.234 3.98 1 91.75 80 ARG B CA 1
ATOM 1432 C C . ARG B 1 80 ? 3.078 18.5 4.324 1 91.75 80 ARG B C 1
ATOM 1434 O O . ARG B 1 80 ? 3.078 17.297 4.555 1 91.75 80 ARG B O 1
ATOM 1441 N N . LEU B 1 81 ? 2.008 19.344 4.355 1 92.94 81 LEU B N 1
ATOM 1442 C CA . LEU B 1 81 ? 0.683 18.734 4.414 1 92.94 81 LEU B CA 1
ATOM 1443 C C . LEU B 1 81 ? 0.324 18.094 3.082 1 92.94 81 LEU B C 1
ATOM 1445 O O . LEU B 1 81 ? 0.723 18.578 2.021 1 92.94 81 LEU B O 1
ATOM 1449 N N . GLY B 1 82 ? -0.354 16.906 3.184 1 94.69 82 GLY B N 1
ATOM 1450 C CA . GLY B 1 82 ? -0.917 16.328 1.974 1 94.69 82 GLY B CA 1
ATOM 1451 C C . GLY B 1 82 ? -2.121 17.094 1.453 1 94.69 82 GLY B C 1
ATOM 1452 O O . GLY B 1 82 ? -2.699 17.906 2.168 1 94.69 82 GLY B O 1
ATOM 1453 N N . GLU B 1 83 ? -2.432 16.891 0.195 1 95.31 83 GLU B N 1
ATOM 1454 C CA . GLU B 1 83 ? -3.648 17.422 -0.416 1 95.31 83 GLU B CA 1
ATOM 1455 C C . GLU B 1 83 ? -4.73 16.344 -0.507 1 95.31 83 GLU B C 1
ATOM 1457 O O . GLU B 1 83 ? -4.426 15.172 -0.732 1 95.31 83 GLU B O 1
ATOM 1462 N N . PRO B 1 84 ? -6.008 16.734 -0.392 1 95.81 84 PRO B N 1
ATOM 1463 C CA . PRO B 1 84 ? -7.09 15.75 -0.502 1 95.81 84 PRO B CA 1
ATOM 1464 C C . PRO B 1 84 ? -7.02 14.938 -1.793 1 95.81 84 PRO B C 1
ATOM 1466 O O . PRO B 1 84 ? -7.32 13.742 -1.791 1 95.81 84 PRO B O 1
ATOM 1469 N N . LYS B 1 85 ? -6.539 15.469 -2.842 1 96.88 85 LYS B N 1
ATOM 1470 C CA . LYS B 1 85 ? -6.469 14.789 -4.133 1 96.88 85 LYS B CA 1
ATOM 1471 C C . LYS B 1 85 ? -5.426 13.672 -4.105 1 96.88 85 LYS B C 1
ATOM 1473 O O . LYS B 1 85 ? -5.516 12.719 -4.875 1 96.88 85 LYS B O 1
ATOM 1478 N N . GLU B 1 86 ? -4.457 13.797 -3.283 1 97.25 86 GLU B N 1
ATOM 1479 C CA . GLU B 1 86 ? -3.439 12.758 -3.168 1 97.25 86 GLU B CA 1
ATOM 1480 C C . GLU B 1 86 ? -3.996 11.516 -2.473 1 97.25 86 GLU B C 1
ATOM 1482 O O . GLU B 1 86 ? -3.559 10.398 -2.744 1 97.25 86 GLU B O 1
ATOM 1487 N N . ILE B 1 87 ? -4.938 11.75 -1.59 1 97.69 87 ILE B N 1
ATOM 1488 C CA . ILE B 1 87 ? -5.633 10.633 -0.955 1 97.69 87 ILE B CA 1
ATOM 1489 C C . ILE B 1 87 ? -6.602 10 -1.948 1 97.69 87 ILE B C 1
ATOM 1491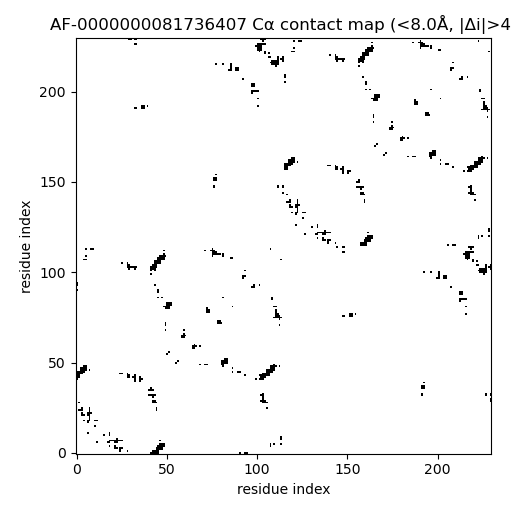 O O . ILE B 1 87 ? -6.57 8.781 -2.162 1 97.69 87 ILE B O 1
ATOM 1495 N N . SER B 1 88 ? -7.395 10.906 -2.59 1 97.81 88 SER B N 1
ATOM 1496 C CA . SER B 1 88 ? -8.445 10.406 -3.475 1 97.81 88 SER B CA 1
ATOM 1497 C C . SER B 1 88 ? -7.852 9.695 -4.688 1 97.81 88 SER B C 1
ATOM 1499 O O . SER B 1 88 ? -8.461 8.773 -5.23 1 97.81 88 SER B O 1
ATOM 1501 N N . ALA B 1 89 ? -6.668 10.016 -5.086 1 98.5 89 ALA B N 1
ATOM 1502 C CA . ALA B 1 89 ? -6.023 9.383 -6.23 1 98.5 89 ALA B CA 1
ATOM 1503 C C . ALA B 1 89 ? -5.75 7.906 -5.957 1 98.5 89 ALA B C 1
ATOM 1505 O O . ALA B 1 89 ? -6.004 7.051 -6.809 1 98.5 89 ALA B O 1
ATOM 1506 N N . LEU B 1 90 ? -5.219 7.582 -4.797 1 98.56 90 LEU B N 1
ATOM 1507 C CA . LEU B 1 90 ? -4.988 6.18 -4.473 1 98.56 90 LEU B CA 1
ATOM 1508 C C . LEU B 1 90 ? -6.312 5.43 -4.34 1 98.56 90 LEU B C 1
ATOM 1510 O O . LEU B 1 90 ? -6.438 4.297 -4.809 1 98.56 90 LEU B O 1
ATOM 1514 N N . VAL B 1 91 ? -7.301 6.082 -3.713 1 98.44 91 VAL B N 1
ATOM 1515 C CA . VAL B 1 91 ? -8.617 5.465 -3.584 1 98.44 91 VAL B CA 1
ATOM 1516 C C . VAL B 1 91 ? -9.164 5.113 -4.965 1 98.44 91 VAL B C 1
ATOM 1518 O O . VAL B 1 91 ? -9.609 3.988 -5.195 1 98.44 91 VAL B O 1
ATOM 1521 N N . ALA B 1 92 ? -9.133 6.062 -5.871 1 98.38 92 ALA B N 1
ATOM 1522 C CA . ALA B 1 92 ? -9.625 5.852 -7.23 1 98.38 92 ALA B CA 1
ATOM 1523 C C . ALA B 1 92 ? -8.883 4.711 -7.918 1 98.38 92 ALA B C 1
ATOM 1525 O O . ALA B 1 92 ? -9.492 3.846 -8.539 1 98.38 92 ALA B O 1
ATOM 1526 N N . PHE B 1 93 ? -7.609 4.688 -7.801 1 98.44 93 PHE B N 1
ATOM 1527 C CA . PHE B 1 93 ? -6.805 3.643 -8.422 1 98.44 93 PHE B CA 1
ATOM 1528 C C . PHE B 1 93 ? -7.211 2.268 -7.906 1 98.44 93 PHE B C 1
ATOM 1530 O O . PHE B 1 93 ? -7.395 1.335 -8.695 1 98.44 93 PHE B O 1
ATOM 1537 N N . LEU B 1 94 ? -7.355 2.168 -6.582 1 97.94 94 LEU B N 1
ATOM 1538 C CA . LEU B 1 94 ? -7.652 0.884 -5.957 1 97.94 94 LEU B CA 1
ATOM 1539 C C . LEU B 1 94 ? -9.039 0.392 -6.363 1 97.94 94 LEU B C 1
ATOM 1541 O O . LEU B 1 94 ? -9.344 -0.797 -6.238 1 97.94 94 LEU B O 1
ATOM 1545 N N . CYS B 1 95 ? -9.898 1.297 -6.863 1 96.81 95 CYS B N 1
ATOM 1546 C CA . CYS B 1 95 ? -11.242 0.927 -7.281 1 96.81 95 CYS B CA 1
ATOM 1547 C C . CYS B 1 95 ? -11.258 0.487 -8.742 1 96.81 95 CYS B C 1
ATOM 1549 O O . CYS B 1 95 ? -12.266 -0.03 -9.227 1 96.81 95 CYS B O 1
ATOM 1551 N N . LEU B 1 96 ? -10.203 0.618 -9.5 1 96.44 96 LEU B N 1
ATOM 1552 C CA . LEU B 1 96 ? -10.117 0.253 -10.914 1 96.44 96 LEU B CA 1
ATOM 1553 C C . LEU B 1 96 ? -9.836 -1.237 -11.07 1 96.44 96 LEU B C 1
ATOM 1555 O O . LEU B 1 96 ? -9.211 -1.854 -10.203 1 96.44 96 LEU B O 1
ATOM 1559 N N . PRO B 1 97 ? -10.188 -1.823 -12.234 1 96.12 97 PRO B N 1
ATOM 1560 C CA . PRO B 1 97 ? -9.836 -3.215 -12.531 1 96.12 97 PRO B CA 1
ATOM 1561 C C . PRO B 1 97 ? -8.328 -3.457 -12.531 1 96.12 97 PRO B C 1
ATOM 1563 O O . PRO B 1 97 ? -7.879 -4.57 -12.242 1 96.12 97 PRO B O 1
ATOM 1566 N N . ALA B 1 98 ? -7.609 -2.383 -12.758 1 96.06 98 ALA B N 1
ATOM 1567 C CA . ALA B 1 98 ? -6.152 -2.477 -12.805 1 96.06 98 ALA B CA 1
ATOM 1568 C C . ALA B 1 98 ? -5.59 -2.904 -11.445 1 96.06 98 ALA B C 1
ATOM 1570 O O . ALA B 1 98 ? -4.473 -3.426 -11.367 1 96.06 98 ALA B O 1
ATOM 1571 N N . ALA B 1 99 ? -6.34 -2.764 -10.359 1 97.5 99 ALA B N 1
ATOM 1572 C CA . ALA B 1 99 ? -5.898 -3.102 -9.008 1 97.5 99 ALA B CA 1
ATOM 1573 C C . ALA B 1 99 ? -6.539 -4.402 -8.531 1 97.5 99 ALA B C 1
ATOM 1575 O O . ALA B 1 99 ? -6.66 -4.637 -7.328 1 97.5 99 ALA B O 1
ATOM 1576 N N . SER B 1 100 ? -7 -5.293 -9.453 1 95.94 100 SER B N 1
ATOM 1577 C CA . SER B 1 100 ? -7.805 -6.469 -9.141 1 95.94 100 SER B CA 1
ATOM 1578 C C . SER B 1 100 ? -7.023 -7.469 -8.297 1 95.94 100 SER B C 1
ATOM 1580 O O . SER B 1 100 ? -7.613 -8.336 -7.648 1 95.94 100 SER B O 1
ATOM 1582 N N . PHE B 1 101 ? -5.699 -7.324 -8.211 1 96.69 101 PHE B N 1
ATOM 1583 C CA . PHE B 1 101 ? -4.883 -8.289 -7.492 1 96.69 101 PHE B CA 1
ATOM 1584 C C . PHE B 1 101 ? -4.383 -7.703 -6.176 1 96.69 101 PHE B C 1
ATOM 1586 O O . PHE B 1 101 ? -3.502 -8.273 -5.531 1 96.69 101 PHE B O 1
ATOM 1593 N N . ILE B 1 102 ? -4.934 -6.508 -5.828 1 97.75 102 ILE B N 1
ATOM 1594 C CA . ILE B 1 102 ? -4.629 -5.855 -4.559 1 97.75 102 ILE B CA 1
ATOM 1595 C C . ILE B 1 102 ? -5.828 -5.961 -3.621 1 97.75 102 ILE B C 1
ATOM 1597 O O . ILE B 1 102 ? -6.867 -5.344 -3.863 1 97.75 102 ILE B O 1
ATOM 1601 N N . THR B 1 103 ? -5.684 -6.754 -2.549 1 97.81 103 THR B N 1
ATOM 1602 C CA . THR B 1 103 ? -6.734 -6.875 -1.542 1 97.81 103 THR B CA 1
ATOM 1603 C C . THR B 1 103 ? -6.137 -7.184 -0.172 1 97.81 103 THR B C 1
ATOM 1605 O O . THR B 1 103 ? -5.059 -7.773 -0.078 1 97.81 103 THR B O 1
ATOM 1608 N N . GLY B 1 104 ? -6.707 -6.621 0.871 1 97.31 104 GLY B N 1
ATOM 1609 C CA . GLY B 1 104 ? -6.254 -6.828 2.236 1 97.31 104 GLY B CA 1
ATOM 1610 C C . GLY B 1 104 ? -5.125 -5.898 2.639 1 97.31 104 GLY B C 1
ATOM 1611 O O . GLY B 1 104 ? -4.43 -6.145 3.627 1 97.31 104 GLY B O 1
ATOM 1612 N N . GLN B 1 105 ? -4.91 -4.84 1.885 1 97.94 105 GLN B N 1
ATOM 1613 C CA . GLN B 1 105 ? -3.801 -3.926 2.131 1 97.94 105 GLN B CA 1
ATOM 1614 C C . GLN B 1 105 ? -4.258 -2.699 2.914 1 97.94 105 GLN B C 1
ATOM 1616 O O . GLN B 1 105 ? -5.367 -2.203 2.707 1 97.94 105 GLN B O 1
ATOM 1621 N N . VAL B 1 106 ? -3.402 -2.309 3.805 1 98.25 106 VAL B N 1
ATOM 1622 C CA . VAL B 1 106 ? -3.482 -0.995 4.434 1 98.25 106 VAL B CA 1
ATOM 1623 C C . VAL B 1 106 ? -2.32 -0.124 3.961 1 98.25 106 VAL B C 1
ATOM 1625 O O . VAL B 1 106 ? -1.162 -0.395 4.281 1 98.25 106 VAL B O 1
ATOM 1628 N N . ILE B 1 107 ? -2.611 0.911 3.189 1 98.25 107 ILE B N 1
ATOM 1629 C CA . ILE B 1 107 ? -1.57 1.698 2.539 1 98.25 107 ILE B CA 1
ATOM 1630 C C . ILE B 1 107 ? -1.567 3.117 3.105 1 98.25 107 ILE B C 1
ATOM 1632 O O . ILE B 1 107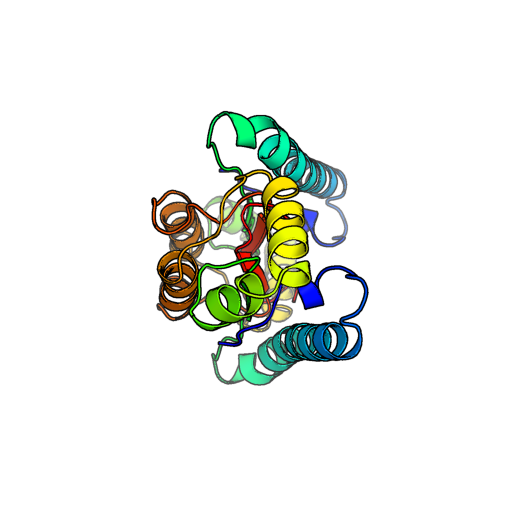 ? -2.58 3.818 3.047 1 98.25 107 ILE B O 1
ATOM 1636 N N . ALA B 1 108 ? -0.405 3.508 3.611 1 98.25 108 ALA B N 1
ATOM 1637 C CA . ALA B 1 108 ? -0.265 4.852 4.168 1 98.25 108 ALA B CA 1
ATOM 1638 C C . ALA B 1 108 ? -0.028 5.879 3.064 1 98.25 108 ALA B C 1
ATOM 1640 O O . ALA B 1 108 ? 0.785 5.656 2.164 1 98.25 108 ALA B O 1
ATOM 1641 N N . VAL B 1 109 ? -0.77 6.895 3.055 1 97.94 109 VAL B N 1
ATOM 1642 C CA . VAL B 1 109 ? -0.549 8.109 2.279 1 97.94 109 VAL B CA 1
ATOM 1643 C C . VAL B 1 109 ? -0.248 9.273 3.219 1 97.94 109 VAL B C 1
ATOM 1645 O O . VAL B 1 109 ? -1.155 10.008 3.621 1 97.94 109 VAL B O 1
ATOM 1648 N N . ASP B 1 110 ? 1.078 9.336 3.566 1 96.5 110 ASP B N 1
ATOM 1649 C CA . ASP B 1 110 ? 1.368 10.164 4.734 1 96.5 110 ASP B CA 1
ATOM 1650 C C . ASP B 1 110 ? 2.715 10.867 4.59 1 96.5 110 ASP B C 1
ATOM 1652 O O . ASP B 1 110 ? 3.35 11.219 5.586 1 96.5 110 ASP B O 1
ATOM 1656 N N . GLY B 1 111 ? 3.23 10.93 3.332 1 95.69 111 GLY B N 1
ATOM 1657 C CA . GLY B 1 111 ? 4.504 11.586 3.1 1 95.69 111 GLY B CA 1
ATOM 1658 C C . GLY B 1 111 ? 5.672 10.883 3.771 1 95.69 111 GLY B C 1
ATOM 1659 O O . GLY B 1 111 ? 6.707 11.5 4.031 1 95.69 111 GLY B O 1
ATOM 1660 N N . GLY B 1 112 ? 5.453 9.672 4.168 1 95.75 112 GLY B N 1
ATOM 1661 C CA . GLY B 1 112 ? 6.531 8.906 4.777 1 95.75 112 GLY B CA 1
ATOM 1662 C C . GLY B 1 112 ? 6.527 8.969 6.293 1 95.75 112 GLY B C 1
ATOM 1663 O O . GLY B 1 112 ? 7.445 8.461 6.941 1 95.75 112 GLY B O 1
ATOM 1664 N N . TYR B 1 113 ? 5.512 9.5 6.906 1 92.88 113 TYR B N 1
ATOM 1665 C CA . TYR B 1 113 ? 5.469 9.68 8.352 1 92.88 113 TYR B CA 1
ATOM 1666 C C . TYR B 1 113 ? 5.656 8.352 9.07 1 92.88 113 TYR B C 1
ATOM 1668 O O . TYR B 1 113 ? 6.348 8.289 10.094 1 92.88 113 TYR B O 1
ATOM 1676 N N . THR B 1 114 ? 5.031 7.262 8.539 1 91.88 114 THR B N 1
ATOM 1677 C CA . THR B 1 114 ? 5.098 5.977 9.227 1 91.88 114 THR B CA 1
ATOM 1678 C C . THR B 1 114 ? 6.09 5.043 8.539 1 91.88 114 THR B C 1
ATOM 1680 O O . THR B 1 114 ? 6.023 3.824 8.719 1 91.88 114 THR B O 1
ATOM 1683 N N . SER B 1 115 ? 6.93 5.5 7.637 1 87.06 115 SER B N 1
ATOM 1684 C CA . SER B 1 115 ? 7.891 4.664 6.926 1 87.06 115 SER B CA 1
ATOM 1685 C C . SER B 1 115 ? 8.977 4.145 7.863 1 87.06 115 SER B C 1
ATOM 1687 O O . SER B 1 115 ? 9.258 4.758 8.898 1 87.06 115 SER B O 1
#

Organism: Abrus precatorius (NCBI:txid3816)

Secondary structure (DSSP, 8-state):
-EE--GGGTS--TT-HHHHHHHHHHHHHHHHHHHHTGGGT----EEEE-SB--HHHHHHHTSHHHHHHHHHHHHHSTT-SPBPHHHHHHHHHHHHSGGGTT--S-EEEESTTTT-/-EE--GGGTS--TT-HHHHHHHHHHHHHHHHHHHHTGGGT----EEEE-SB--HHHHHHHTSHHHHHHHHHHHHHSTT-SPBPHHHHHHHHHHHHSGGGTT--S-EEEESTTTT-

Radius of gyration: 18.44 Å; Cα contacts (8 Å, |Δi|>4): 455; chains: 2; bounding box: 36×59×42 Å

Solvent-accessible surface area (backbone atoms only — not comparable to full-atom values): 11665 Å² total; per-residue (Å²): 116,44,81,45,30,44,48,35,76,45,94,58,86,96,38,59,69,61,21,49,53,23,30,48,49,54,54,48,27,27,51,48,16,52,69,32,13,88,74,76,42,68,20,35,27,42,14,42,41,68,47,64,39,73,67,48,51,59,43,35,73,37,78,68,33,37,53,54,48,51,52,54,26,68,63,12,40,60,56,54,70,38,52,62,62,42,55,50,41,52,53,54,49,61,70,36,77,54,28,72,34,44,25,21,45,74,44,64,43,32,26,27,52,86,72,115,42,82,46,29,44,48,35,75,44,93,58,87,96,39,59,70,60,21,50,53,23,31,49,48,51,53,46,28,28,50,48,17,53,70,32,14,87,72,76,40,68,20,34,29,42,15,42,42,69,46,65,39,73,66,46,52,60,42,35,72,35,77,71,33,36,53,53,50,51,51,53,27,66,63,12,39,58,56,55,70,38,52,62,63,42,55,49,42,53,54,54,48,61,70,36,78,53,28,72,35,45,25,20,45,74,44,64,43,31,26,27,53,86,72

Foldseek 3Di:
DAEAACLCVDPDPPCVVNNVVRVVVLVVQLVVQVVCVVVLDAGEYEHEAAADDPVLVVQCVDVVSVVVSQVLLCLAQQSDHHYPVLRVVVVVVCPDVVVSVDHSYYHYPYNRNND/DAEAACLCVDPDPPCVVNNVVRVVVLVVQLVVQVVCVVVLDAGEYEHEAAADDPVLVVQCVDVVSVVVSQVLLCLAQQSDHHYPVLRVVVVVVCPDVVVSVDHSYYHYPYNRNND

InterPro domains:
  IPR002347 Short-chain dehydrogenase/reductase SDR [PF13561] (2-114)
  IPR002347 Short-chain dehydrogenase/reductase SDR [PR00081] (18-37)
  IPR002347 Short-chain dehydrogenase/reductase SDR [PR00081] (39-56)
  IPR002347 Short-chain dehydrogenase/reductase SDR [PR00081] (77-97)
  IPR020904 Short-chain dehydrogenase/reductase, conserved site [PS00061] (5-33)
  IPR036291 NAD(P)-binding domain superfamily [SSF51735] (2-114)
  IPR045000 Tropinone reductase [PTHR42898] (2-114)